Protein AF-A0A293M0X4-F1 (afdb_monomer_lite)

Radius of gyration: 21.05 Å; chains: 1; bounding box: 52×39×63 Å

pLDDT: mean 89.3, std 10.32, range [41.12, 97.56]

Sequence (208 aa):
MQILRKGIAHELNTSCKFDSKDLASALQNMNEALLAEVKAHYKDPSKPYPKGDNPLLTELSTYLEWTGMYNPLSKIYVTTKPILHLSLFMMLFTVTHMSKFQYVSSLGGLISKKSVESIDGLPFVLGSFSFLKQFHQEHMSQFLGYMGQYVKSVLEASASSVTRSAEANPELVNIMVYLETFIQYGELPRKMVTNHIPDYTFDQFRSL

InterPro domains:
  IPR019393 WASH complex, subunit strumpellin [PF10266] (1-151)
  IPR019393 WASH complex, subunit strumpellin [PTHR15691] (1-206)

Secondary structure (DSSP, 8-state):
-HHHHHHHHHHHHHHHHHH-HHHHHHHHHHHHHHHHHHHHHHH-TTS----TT-THHHHHHHHHHHTT-S-GGG------PPPTTHHHHHHHHHHHHHTTEEEETTTTEEEES-SSS---HHHHHHHHHHHHTTS-HHHHHHHHHHHHHHHHHHHHHHHT-TT--S---HHHHHHHHHHHHHHHHTT--THHHHTTS-HHHHHHTTT-

Foldseek 3Di:
DLVVLLVVLVVLLVCCCVVPVPLNVVLVVVVVVLVVQVVVCVVPVVGDHQPPPRCVVVVSVVSCSSSSVDRSLLDQPAADDDDPCPLVVLLVVVLVCLVQWFDDVVVLFIWGPDDPDTDGGLCVLSVSSSVQSNYDCVSVLSNLLVLLVVLVVVVVVVVPDPDDDDDQPRSSLSSLSSVVSNCVSSVHPPCSNCVRHPPVCSVCSVVD

Structure (mmCIF, N/CA/C/O backbone):
data_AF-A0A293M0X4-F1
#
_entry.id   AF-A0A293M0X4-F1
#
loop_
_atom_site.group_PDB
_atom_site.id
_atom_site.type_symbol
_atom_site.label_atom_id
_atom_site.label_alt_id
_atom_site.label_comp_id
_atom_site.label_asym_id
_atom_site.label_entity_id
_atom_site.label_seq_id
_atom_site.pdbx_PDB_ins_code
_atom_site.Cartn_x
_atom_site.Cartn_y
_atom_site.Cartn_z
_atom_site.occupancy
_atom_site.B_iso_or_equiv
_atom_site.auth_seq_id
_atom_site.auth_comp_id
_atom_site.auth_asym_id
_atom_site.auth_atom_id
_atom_site.pdbx_PDB_model_num
ATOM 1 N N . MET A 1 1 ? -2.925 11.982 -2.075 1.00 82.56 1 MET A N 1
ATOM 2 C CA . MET A 1 1 ? -1.938 11.862 -3.178 1.00 82.56 1 MET A CA 1
ATOM 3 C C . MET A 1 1 ? -1.784 10.449 -3.735 1.00 82.56 1 MET A C 1
ATOM 5 O O . MET A 1 1 ? -1.795 10.317 -4.948 1.00 82.56 1 MET A O 1
ATOM 9 N N . GLN A 1 2 ? -1.660 9.390 -2.924 1.00 91.06 2 GLN A N 1
ATOM 10 C CA . GLN A 1 2 ? -1.409 8.038 -3.465 1.00 91.06 2 GLN A CA 1
ATOM 11 C C . GLN A 1 2 ? -2.575 7.455 -4.273 1.00 91.06 2 GLN A C 1
ATOM 13 O O . GLN A 1 2 ? -2.352 6.847 -5.312 1.00 91.06 2 GLN A O 1
ATOM 18 N N . ILE A 1 3 ? -3.816 7.723 -3.857 1.00 92.31 3 ILE A N 1
ATOM 19 C CA . ILE A 1 3 ? -5.018 7.347 -4.622 1.00 92.31 3 ILE A CA 1
ATOM 20 C C . ILE A 1 3 ? -4.987 7.977 -6.019 1.00 92.31 3 ILE A C 1
ATOM 22 O O . ILE A 1 3 ? -5.173 7.280 -7.009 1.00 92.31 3 ILE A O 1
ATOM 26 N N . LEU A 1 4 ? -4.664 9.273 -6.106 1.00 94.44 4 LEU A N 1
ATOM 27 C CA . LEU A 1 4 ? -4.532 9.976 -7.386 1.00 94.44 4 LEU A CA 1
ATOM 28 C C . LEU A 1 4 ? -3.439 9.355 -8.257 1.00 94.44 4 LEU A C 1
ATOM 30 O O . LEU A 1 4 ? -3.660 9.137 -9.439 1.00 94.44 4 LEU A O 1
ATOM 34 N N . ARG A 1 5 ? -2.284 9.005 -7.675 1.00 94.12 5 ARG A N 1
ATOM 35 C CA . ARG A 1 5 ? -1.218 8.313 -8.413 1.00 94.12 5 ARG A CA 1
ATOM 36 C C . ARG A 1 5 ? -1.672 6.955 -8.946 1.00 94.12 5 ARG A C 1
ATOM 38 O O . ARG A 1 5 ? -1.325 6.628 -10.072 1.00 94.12 5 ARG A O 1
ATOM 45 N N . LYS A 1 6 ? -2.467 6.191 -8.183 1.00 93.56 6 LYS A N 1
ATOM 46 C CA . LYS A 1 6 ? -3.072 4.941 -8.679 1.00 93.56 6 LYS A CA 1
ATOM 47 C C . LYS A 1 6 ? -4.028 5.200 -9.841 1.00 93.56 6 LYS A C 1
ATOM 49 O O . LYS A 1 6 ? -3.964 4.470 -10.820 1.00 93.56 6 LYS A O 1
ATOM 54 N N . GLY A 1 7 ? -4.866 6.234 -9.749 1.00 95.56 7 GLY A N 1
ATOM 55 C CA . GLY A 1 7 ? -5.763 6.634 -10.837 1.00 95.56 7 GLY A CA 1
ATOM 56 C C . GLY A 1 7 ? -5.002 7.019 -12.107 1.00 95.56 7 GLY A C 1
ATOM 57 O O . GLY A 1 7 ? -5.294 6.497 -13.173 1.00 95.56 7 GLY A O 1
ATOM 58 N N . ILE A 1 8 ? -3.962 7.846 -11.977 1.00 96.50 8 ILE A N 1
ATOM 59 C CA . ILE A 1 8 ? -3.099 8.246 -13.098 1.00 96.50 8 ILE A CA 1
ATOM 60 C C . ILE A 1 8 ? -2.396 7.030 -13.709 1.00 96.50 8 ILE A C 1
ATOM 62 O O . ILE A 1 8 ? -2.413 6.867 -14.921 1.00 96.50 8 ILE A O 1
ATOM 66 N N . ALA A 1 9 ? -1.801 6.157 -12.891 1.00 96.19 9 ALA A N 1
ATOM 67 C CA . ALA A 1 9 ? -1.147 4.947 -13.390 1.00 96.19 9 ALA A CA 1
ATOM 68 C C . ALA A 1 9 ? -2.138 4.022 -14.116 1.00 96.19 9 ALA A C 1
ATOM 70 O O . ALA A 1 9 ? -1.807 3.460 -15.155 1.00 96.19 9 ALA A O 1
ATOM 71 N N . HIS A 1 10 ? -3.364 3.892 -13.601 1.00 96.31 10 HIS A N 1
ATOM 72 C CA . HIS A 1 10 ? -4.413 3.104 -14.241 1.00 96.31 10 HIS A CA 1
ATOM 73 C C . HIS A 1 10 ? -4.824 3.678 -15.600 1.00 96.31 10 HIS A C 1
ATOM 75 O O . HIS A 1 10 ? -4.915 2.921 -16.566 1.00 96.31 10 HIS A O 1
ATOM 81 N N . GLU A 1 11 ? -5.022 4.994 -15.680 1.00 97.44 11 GLU A N 1
ATOM 82 C CA . GLU A 1 11 ? -5.355 5.676 -16.930 1.00 97.44 11 GLU A CA 1
ATOM 83 C C . GLU A 1 11 ? -4.228 5.507 -17.954 1.00 97.44 11 GLU A C 1
ATOM 85 O O . GLU A 1 11 ? -4.458 4.963 -19.028 1.00 97.44 11 GLU A O 1
ATOM 90 N N . LEU A 1 12 ? -2.984 5.833 -17.579 1.00 97.06 12 LEU A N 1
ATOM 91 C CA . LEU A 1 12 ? -1.812 5.700 -18.454 1.00 97.06 12 LEU A CA 1
ATOM 92 C C . LEU A 1 12 ? -1.642 4.273 -18.992 1.00 97.06 12 LEU A C 1
ATOM 94 O O . LEU A 1 12 ? -1.380 4.084 -20.179 1.00 97.06 12 LEU A O 1
ATOM 98 N N . ASN A 1 13 ? -1.822 3.265 -18.137 1.00 97.12 13 ASN A N 1
ATOM 99 C CA . ASN A 1 13 ? -1.730 1.858 -18.530 1.00 97.12 13 ASN A CA 1
ATOM 100 C C . ASN A 1 13 ? -2.852 1.456 -19.490 1.00 97.12 13 ASN A C 1
ATOM 102 O O . ASN A 1 13 ? -2.625 0.706 -20.440 1.00 97.12 13 ASN A O 1
ATOM 106 N N . THR A 1 14 ? -4.061 1.962 -19.259 1.00 96.69 14 THR A N 1
ATOM 107 C CA . THR A 1 14 ? -5.216 1.675 -20.111 1.00 96.69 14 THR A CA 1
ATOM 108 C C . THR A 1 14 ? -5.042 2.314 -21.487 1.00 96.69 14 THR A C 1
ATOM 110 O O . THR A 1 14 ? -5.165 1.612 -22.491 1.00 96.69 14 THR A O 1
ATOM 113 N N . SER A 1 15 ? -4.655 3.592 -21.543 1.00 97.00 15 SER A N 1
ATOM 114 C CA . SER A 1 15 ? -4.356 4.296 -22.794 1.00 97.00 15 SER A CA 1
ATOM 115 C C . SER A 1 15 ? -3.205 3.630 -23.549 1.00 97.00 15 SER A C 1
ATOM 117 O O . SER A 1 15 ? -3.343 3.321 -24.726 1.00 97.00 15 SER A O 1
ATOM 119 N N . CYS A 1 16 ? -2.102 3.287 -22.871 1.00 96.75 16 CYS A N 1
ATOM 120 C CA . CYS A 1 16 ? -0.955 2.617 -23.496 1.00 96.75 16 CYS A CA 1
ATOM 121 C C . CYS A 1 16 ? -1.343 1.283 -24.156 1.00 96.75 16 CYS A C 1
ATOM 123 O O . CYS A 1 16 ? -0.944 1.002 -25.285 1.00 96.75 16 CYS A O 1
ATOM 125 N N . LYS A 1 17 ? -2.172 0.469 -23.492 1.00 96.25 17 LYS A N 1
ATOM 126 C CA . LYS A 1 17 ? -2.648 -0.810 -24.045 1.00 96.25 17 LYS A CA 1
ATOM 127 C C . LYS A 1 17 ? -3.557 -0.649 -25.261 1.00 96.25 17 LYS A C 1
ATOM 129 O O . LYS A 1 17 ? -3.606 -1.565 -26.083 1.00 96.25 17 LYS A O 1
ATOM 134 N N . PHE A 1 18 ? -4.278 0.465 -25.356 1.00 96.12 18 PHE A N 1
ATOM 135 C CA . PHE A 1 18 ? -5.187 0.743 -26.462 1.00 96.12 18 PHE A CA 1
ATOM 136 C C . PHE A 1 18 ? -4.461 1.402 -27.643 1.00 96.12 18 PHE A C 1
ATOM 138 O O . PHE A 1 18 ? -4.525 0.895 -28.760 1.00 96.12 18 PHE A O 1
ATOM 145 N N . ASP A 1 19 ? -3.706 2.468 -27.380 1.00 96.31 19 ASP A N 1
ATOM 146 C CA . ASP A 1 19 ? -3.060 3.297 -28.402 1.00 96.31 19 ASP A CA 1
ATOM 147 C C . ASP A 1 19 ? -1.705 2.743 -28.866 1.00 96.31 19 ASP A C 1
ATOM 149 O O . ASP A 1 19 ? -1.216 3.085 -29.940 1.00 96.31 19 ASP A O 1
ATOM 153 N N . SER A 1 20 ? -1.037 1.916 -28.056 1.00 95.75 20 SER A N 1
ATOM 154 C CA . SER A 1 20 ? 0.331 1.441 -28.315 1.00 95.75 20 SER A CA 1
ATOM 155 C C . SER A 1 20 ? 0.553 0.017 -27.801 1.00 95.75 20 SER A C 1
ATOM 157 O O . SER A 1 20 ? 1.458 -0.267 -27.013 1.00 95.75 20 SER A O 1
ATOM 159 N N . LYS A 1 21 ? -0.273 -0.913 -28.289 1.00 96.38 21 LYS A N 1
ATOM 160 C CA . LYS A 1 21 ? -0.279 -2.323 -27.869 1.00 96.38 21 LYS A CA 1
ATOM 161 C C . LYS A 1 21 ? 1.083 -3.021 -27.988 1.00 96.38 21 LYS A C 1
ATOM 163 O O . LYS A 1 21 ? 1.437 -3.803 -27.102 1.00 96.38 21 LYS A O 1
ATOM 168 N N . ASP A 1 22 ? 1.841 -2.748 -29.048 1.00 97.38 22 ASP A N 1
ATOM 169 C CA . ASP A 1 22 ? 3.156 -3.368 -29.261 1.00 97.38 22 ASP A CA 1
ATOM 170 C C . ASP A 1 22 ? 4.173 -2.890 -28.222 1.00 97.38 22 ASP A C 1
ATOM 172 O O . ASP A 1 22 ? 4.886 -3.707 -27.640 1.00 97.38 22 ASP A O 1
ATOM 176 N N . LEU A 1 23 ? 4.179 -1.588 -27.914 1.00 96.12 23 LEU A N 1
ATOM 177 C CA . LEU A 1 23 ? 5.011 -1.019 -26.853 1.00 96.12 23 LEU A CA 1
ATOM 178 C C . LEU A 1 23 ? 4.635 -1.607 -25.491 1.00 96.12 23 LEU A C 1
ATOM 180 O O . LEU A 1 23 ? 5.513 -2.046 -24.750 1.00 96.12 23 LEU A O 1
ATOM 184 N N . ALA A 1 24 ? 3.338 -1.654 -25.178 1.00 96.81 24 ALA A N 1
ATOM 185 C CA . ALA A 1 24 ? 2.848 -2.231 -23.933 1.00 96.81 24 ALA A CA 1
ATOM 186 C C . ALA A 1 24 ? 3.301 -3.693 -23.777 1.00 96.81 24 ALA A C 1
ATOM 188 O O . ALA A 1 24 ? 3.808 -4.086 -22.726 1.00 96.81 24 ALA A O 1
ATOM 189 N N . SER A 1 25 ? 3.180 -4.481 -24.847 1.00 96.94 25 SER A N 1
ATOM 190 C CA . SER A 1 25 ? 3.590 -5.888 -24.862 1.00 96.94 25 SER A CA 1
ATOM 191 C C . SER A 1 25 ? 5.108 -6.038 -24.733 1.00 96.94 25 SER A C 1
ATOM 193 O O . SER A 1 25 ? 5.579 -6.876 -23.969 1.00 96.94 25 SER A O 1
ATOM 195 N N . ALA A 1 26 ? 5.889 -5.211 -25.434 1.00 97.56 26 ALA A N 1
ATOM 196 C CA . ALA A 1 26 ? 7.347 -5.231 -25.367 1.00 97.56 26 ALA A CA 1
ATOM 197 C C . ALA A 1 26 ? 7.863 -4.886 -23.962 1.00 97.56 26 ALA A C 1
ATOM 199 O O . ALA A 1 26 ? 8.712 -5.601 -23.431 1.00 97.56 26 ALA A O 1
ATOM 200 N N . LEU A 1 27 ? 7.321 -3.836 -23.335 1.00 97.12 27 LEU A N 1
ATOM 201 C CA . LEU A 1 27 ? 7.691 -3.432 -21.976 1.00 97.12 27 LEU A CA 1
ATOM 202 C C . LEU A 1 27 ? 7.319 -4.494 -20.943 1.00 97.12 27 LEU A C 1
ATOM 204 O O . LEU A 1 27 ? 8.138 -4.819 -20.082 1.00 97.12 27 LEU A O 1
ATOM 208 N N . GLN A 1 28 ? 6.117 -5.067 -21.046 1.00 96.62 28 GLN A N 1
ATOM 209 C C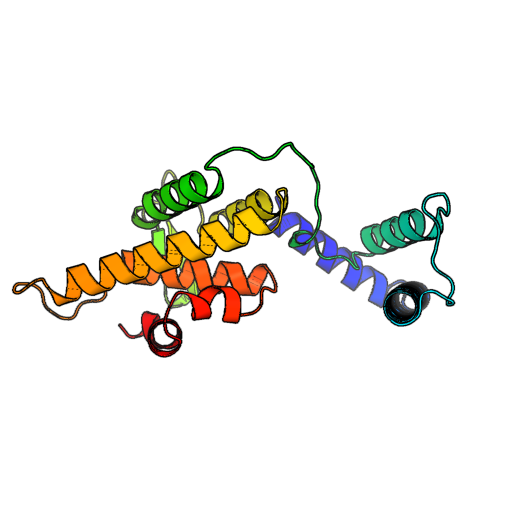A . GLN A 1 28 ? 5.687 -6.139 -20.156 1.00 96.62 28 GLN A CA 1
ATOM 210 C C . GLN A 1 28 ? 6.599 -7.367 -20.285 1.00 96.62 28 GLN A C 1
ATOM 212 O O . GLN A 1 28 ? 7.117 -7.847 -19.277 1.00 96.62 28 GLN A O 1
ATOM 217 N N . ASN A 1 29 ? 6.861 -7.823 -21.513 1.00 97.25 29 ASN A N 1
ATOM 218 C CA . ASN A 1 29 ? 7.732 -8.970 -21.771 1.00 97.25 29 ASN A CA 1
ATOM 219 C C . ASN A 1 29 ? 9.159 -8.727 -21.266 1.00 97.25 29 ASN A C 1
ATOM 221 O O . ASN A 1 29 ? 9.750 -9.608 -20.643 1.00 97.25 29 ASN A O 1
ATOM 225 N N . MET A 1 30 ? 9.707 -7.529 -21.492 1.00 96.12 30 MET A N 1
ATOM 226 C CA . MET A 1 30 ? 11.046 -7.170 -21.022 1.00 96.12 30 MET A CA 1
ATOM 227 C C . MET A 1 30 ? 11.124 -7.161 -19.491 1.00 96.12 30 MET A C 1
ATOM 229 O O . MET A 1 30 ? 12.070 -7.697 -18.917 1.00 96.12 30 MET A O 1
ATOM 233 N N . ASN A 1 31 ? 10.119 -6.597 -18.816 1.00 95.62 31 ASN A N 1
ATOM 234 C CA . ASN A 1 31 ? 10.043 -6.585 -17.356 1.00 95.62 31 ASN A CA 1
ATOM 235 C C . ASN A 1 31 ? 9.935 -8.003 -16.774 1.00 95.62 31 ASN A C 1
ATOM 237 O O . ASN A 1 31 ? 10.651 -8.347 -15.834 1.00 95.62 31 ASN A O 1
ATOM 241 N N . GLU A 1 32 ? 9.077 -8.849 -17.346 1.00 96.06 32 GLU A N 1
ATOM 242 C CA . GLU A 1 32 ? 8.920 -10.241 -16.916 1.00 96.06 32 GLU A CA 1
ATOM 243 C C . GLU A 1 32 ? 10.203 -11.058 -17.129 1.00 96.06 32 GLU A C 1
ATOM 245 O O . GLU A 1 32 ? 10.626 -11.774 -16.216 1.00 96.06 32 GLU A O 1
ATOM 250 N N . ALA A 1 33 ? 10.859 -10.906 -18.285 1.00 95.31 33 ALA A N 1
ATOM 251 C CA . ALA A 1 33 ? 12.126 -11.564 -18.594 1.00 95.31 33 ALA A CA 1
ATOM 252 C C . ALA A 1 33 ? 13.240 -11.132 -17.629 1.00 95.31 33 ALA A C 1
ATOM 254 O O . ALA A 1 33 ? 13.900 -11.980 -17.026 1.00 95.31 33 ALA A O 1
ATOM 255 N N . LEU A 1 34 ? 13.391 -9.825 -17.399 1.00 93.94 34 LEU A N 1
ATOM 256 C CA . LEU A 1 34 ? 14.405 -9.293 -16.492 1.00 93.94 34 LEU A CA 1
ATOM 257 C C . LEU A 1 34 ? 14.189 -9.775 -15.051 1.00 93.94 34 LEU A C 1
ATOM 259 O O . LEU A 1 34 ? 15.127 -10.217 -14.387 1.00 93.94 34 LEU A O 1
ATOM 263 N N . LEU A 1 35 ? 12.946 -9.756 -14.562 1.00 93.12 35 LEU A N 1
ATOM 264 C CA . LEU A 1 35 ? 12.615 -10.289 -13.239 1.00 93.12 35 LEU A CA 1
ATOM 265 C C . LEU A 1 35 ? 12.870 -11.799 -13.146 1.00 93.12 35 LEU A C 1
ATOM 267 O O . LEU A 1 35 ? 13.254 -12.286 -12.078 1.00 93.12 35 LEU A O 1
ATOM 271 N N . ALA A 1 36 ? 12.658 -12.552 -14.228 1.00 94.12 36 ALA A N 1
ATOM 272 C CA . ALA A 1 36 ? 12.967 -13.977 -14.278 1.00 94.12 36 ALA A CA 1
ATOM 273 C C . ALA A 1 36 ? 14.480 -14.235 -14.188 1.00 94.12 36 ALA A C 1
ATOM 275 O O . ALA A 1 36 ? 14.894 -15.108 -13.423 1.00 94.12 36 ALA A O 1
ATOM 276 N N . GLU A 1 37 ? 15.301 -13.449 -14.887 1.00 92.75 37 GLU A N 1
ATOM 277 C CA . GLU A 1 37 ? 16.765 -13.521 -14.808 1.00 92.75 37 GLU A CA 1
ATOM 278 C C . GLU A 1 37 ? 17.283 -13.159 -13.414 1.00 92.75 37 GLU A C 1
ATOM 280 O O . GLU A 1 37 ? 18.062 -13.916 -12.833 1.00 92.75 37 GLU A O 1
ATOM 285 N N . VAL A 1 38 ? 16.773 -12.076 -12.819 1.00 92.31 38 VAL A N 1
ATOM 286 C CA . VAL A 1 38 ? 17.112 -11.679 -11.444 1.00 92.31 38 VAL A CA 1
ATOM 287 C C . VAL A 1 38 ? 16.786 -12.806 -10.461 1.00 92.31 38 VAL A C 1
ATOM 289 O O . VAL A 1 38 ? 17.633 -13.207 -9.663 1.00 92.31 38 VAL A O 1
ATOM 292 N N . LYS A 1 39 ? 15.584 -13.390 -10.546 1.00 93.50 39 LYS A N 1
ATOM 293 C CA . LYS A 1 39 ? 15.196 -14.547 -9.717 1.00 93.50 39 LYS A CA 1
ATOM 294 C C . LYS A 1 39 ? 16.096 -15.758 -9.958 1.00 93.50 39 LYS A C 1
ATOM 296 O O . LYS A 1 39 ? 16.354 -16.513 -9.022 1.00 93.50 39 LYS A O 1
ATOM 301 N N . ALA A 1 40 ? 16.540 -15.976 -11.193 1.00 94.12 40 ALA A N 1
ATOM 302 C CA . ALA A 1 40 ? 17.434 -17.071 -11.530 1.00 94.12 40 ALA A CA 1
ATOM 303 C C . ALA A 1 40 ? 18.827 -16.866 -10.916 1.00 94.12 40 ALA A C 1
ATOM 305 O O . ALA A 1 40 ? 19.366 -17.824 -10.370 1.00 94.12 40 ALA A O 1
ATOM 306 N N . HIS A 1 41 ? 19.354 -15.639 -10.923 1.00 93.88 41 HIS A N 1
ATOM 307 C CA . HIS A 1 41 ? 20.612 -15.286 -10.261 1.00 93.88 41 HIS A CA 1
ATOM 308 C C . HIS A 1 41 ? 20.559 -15.483 -8.740 1.00 93.88 41 HIS A C 1
ATOM 310 O O . HIS A 1 41 ? 21.473 -16.056 -8.157 1.00 93.88 41 HIS A O 1
ATOM 316 N N . TYR A 1 42 ? 19.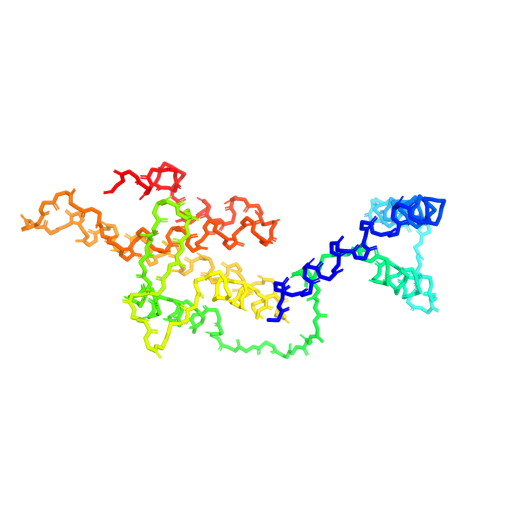457 -15.102 -8.084 1.00 92.00 42 TYR A N 1
ATOM 317 C CA . TYR A 1 42 ? 19.293 -15.350 -6.643 1.00 92.00 42 TYR A CA 1
ATOM 318 C C . TYR A 1 42 ? 19.258 -16.844 -6.275 1.00 92.00 42 TYR A C 1
ATOM 320 O O . TYR A 1 42 ? 19.569 -17.195 -5.139 1.00 92.00 42 TYR A O 1
ATOM 328 N N . LYS A 1 43 ? 18.868 -17.725 -7.207 1.00 94.19 43 LYS A N 1
ATOM 329 C CA . LYS A 1 43 ? 18.926 -19.186 -7.019 1.00 94.19 43 LYS A CA 1
ATOM 330 C C . LYS A 1 43 ? 20.305 -19.761 -7.339 1.00 94.19 43 LYS A C 1
ATOM 332 O O . LYS A 1 43 ? 20.713 -20.733 -6.715 1.00 94.19 43 LYS A O 1
ATOM 337 N N . ASP A 1 44 ? 20.976 -19.189 -8.330 1.00 94.56 44 ASP A N 1
ATOM 338 C CA . ASP A 1 44 ? 22.268 -19.626 -8.844 1.00 94.56 44 ASP A CA 1
ATOM 339 C C . ASP A 1 44 ? 23.132 -18.394 -9.172 1.00 94.56 44 ASP A C 1
ATOM 341 O O . ASP A 1 44 ? 22.948 -17.784 -10.233 1.00 94.56 44 ASP A O 1
ATOM 345 N N . PRO A 1 45 ? 24.087 -18.035 -8.291 1.00 92.94 45 PRO A N 1
ATOM 346 C CA . PRO A 1 45 ? 24.926 -16.848 -8.459 1.00 92.94 45 PRO A CA 1
ATOM 347 C C . PRO A 1 45 ? 25.803 -16.847 -9.718 1.00 92.94 45 PRO A C 1
ATOM 349 O O . PRO A 1 45 ? 26.388 -15.815 -10.042 1.00 92.94 45 PRO A O 1
ATOM 352 N N . SER A 1 46 ? 25.921 -17.976 -10.431 1.00 92.94 46 SER A N 1
ATOM 353 C CA . SER A 1 46 ? 26.663 -18.050 -11.697 1.00 92.94 46 SER A CA 1
ATOM 354 C C . SER A 1 46 ? 25.936 -17.379 -12.870 1.00 92.94 46 SER A C 1
ATOM 356 O O . SER A 1 46 ? 26.560 -17.049 -13.880 1.00 92.94 46 SER A O 1
ATOM 358 N N . LYS A 1 47 ? 24.621 -17.154 -12.752 1.00 91.25 47 LYS A N 1
ATOM 359 C CA . LYS A 1 47 ? 23.795 -16.531 -13.796 1.00 91.25 47 LYS A CA 1
ATOM 360 C C . LYS A 1 47 ? 24.026 -15.019 -13.884 1.00 91.25 47 LYS A C 1
ATOM 362 O O . LYS A 1 47 ? 24.460 -14.415 -12.906 1.00 91.25 47 LYS A O 1
ATOM 367 N N . PRO A 1 48 ? 23.742 -14.374 -15.028 1.00 86.75 48 PRO A N 1
ATOM 368 C CA . PRO A 1 48 ? 23.933 -12.934 -15.167 1.00 86.75 48 PRO A CA 1
ATOM 369 C C . PRO A 1 48 ? 22.990 -12.137 -14.254 1.00 86.75 48 PRO A C 1
ATOM 371 O O . PRO A 1 48 ? 21.843 -12.517 -14.031 1.00 86.75 48 PRO A O 1
ATOM 374 N N . TYR A 1 49 ? 23.486 -11.005 -13.756 1.00 88.12 49 TYR A N 1
ATOM 375 C CA . TYR A 1 49 ? 22.717 -10.006 -13.017 1.00 88.12 49 TYR A CA 1
ATOM 376 C C . TYR A 1 49 ? 23.145 -8.607 -13.480 1.00 88.12 49 TYR A C 1
ATOM 378 O O . TYR A 1 49 ? 24.354 -8.357 -13.589 1.00 88.12 49 TYR A O 1
ATOM 386 N N . PRO A 1 50 ? 22.208 -7.680 -13.753 1.00 84.38 50 PRO A N 1
ATOM 387 C CA . PRO A 1 50 ? 22.556 -6.305 -14.090 1.00 84.38 50 PRO A CA 1
ATOM 388 C C . PRO A 1 50 ? 23.302 -5.650 -12.921 1.00 84.38 50 PRO A C 1
ATOM 390 O O . PRO A 1 50 ? 22.731 -5.402 -11.862 1.00 84.38 50 PRO A O 1
ATOM 393 N N . LYS A 1 51 ? 24.602 -5.385 -13.090 1.00 82.94 51 LYS A N 1
ATOM 394 C CA . LYS A 1 51 ? 25.412 -4.679 -12.082 1.00 82.94 51 LYS A CA 1
ATOM 395 C C . LYS A 1 51 ? 24.862 -3.268 -11.836 1.00 82.94 51 LYS A C 1
ATOM 397 O O . LYS A 1 51 ? 24.190 -2.719 -12.700 1.00 82.94 51 LYS A O 1
ATOM 402 N N . GLY A 1 52 ? 25.200 -2.667 -10.692 1.00 76.44 52 GLY A N 1
ATOM 403 C CA . GLY A 1 52 ? 24.700 -1.341 -10.295 1.00 76.44 52 GLY A CA 1
ATOM 404 C C . GLY A 1 52 ? 24.974 -0.214 -11.301 1.00 76.44 52 GLY A C 1
ATOM 405 O O . GLY A 1 52 ? 24.170 0.703 -11.403 1.00 76.44 52 GLY A O 1
ATOM 406 N N . ASP A 1 53 ? 26.046 -0.324 -12.090 1.00 82.94 53 ASP A N 1
ATOM 407 C CA . ASP A 1 53 ? 26.394 0.657 -13.128 1.00 82.94 53 ASP A CA 1
ATOM 408 C C . ASP A 1 53 ? 25.614 0.460 -14.444 1.00 82.94 53 ASP A C 1
ATOM 410 O O . ASP A 1 53 ? 25.754 1.247 -15.377 1.00 82.94 53 ASP A O 1
ATOM 414 N N . ASN A 1 54 ? 24.811 -0.605 -14.560 1.00 87.69 54 ASN A N 1
ATOM 415 C CA . ASN A 1 54 ? 24.012 -0.874 -15.750 1.00 87.69 54 ASN A CA 1
ATOM 416 C C . ASN A 1 54 ? 22.725 -0.021 -15.728 1.00 87.69 54 ASN A C 1
ATOM 418 O O . ASN A 1 54 ? 21.895 -0.207 -14.832 1.00 87.69 54 ASN A O 1
ATOM 422 N N . PRO A 1 55 ? 22.502 0.865 -16.719 1.00 91.62 55 PRO A N 1
ATOM 423 C CA . PRO A 1 55 ? 21.339 1.750 -16.738 1.00 91.62 55 PRO A CA 1
ATOM 424 C C . PRO A 1 55 ? 20.013 1.016 -16.981 1.00 91.62 55 PRO A C 1
ATOM 426 O O . PRO A 1 55 ? 18.957 1.586 -16.719 1.00 91.62 55 PRO A O 1
ATOM 429 N N . LEU A 1 56 ? 20.047 -0.246 -17.427 1.00 91.44 56 LEU A N 1
ATOM 430 C CA . LEU A 1 56 ? 18.877 -1.021 -17.842 1.00 91.44 56 LEU A CA 1
ATOM 431 C C . LEU A 1 56 ? 17.731 -0.995 -16.822 1.00 91.44 56 LEU A C 1
ATOM 433 O O . LEU A 1 56 ? 16.585 -0.762 -17.196 1.00 91.44 56 LEU A O 1
ATOM 437 N N . LEU A 1 57 ? 18.025 -1.223 -15.536 1.00 89.81 57 LEU A N 1
ATOM 438 C CA . LEU A 1 57 ? 16.999 -1.236 -14.486 1.00 89.81 57 LEU A CA 1
ATOM 439 C C . LEU A 1 57 ? 16.346 0.141 -14.317 1.00 89.81 57 LEU A C 1
ATOM 441 O O . LEU A 1 57 ? 15.127 0.230 -14.169 1.00 89.81 57 LEU A O 1
ATOM 445 N N . THR A 1 58 ? 17.145 1.206 -14.362 1.00 90.62 58 THR A N 1
ATOM 446 C CA . THR A 1 58 ? 16.678 2.589 -14.200 1.00 90.62 58 THR A CA 1
ATOM 447 C C . THR A 1 58 ? 15.851 3.036 -15.405 1.00 90.62 58 THR A C 1
ATOM 449 O O . THR A 1 58 ? 14.768 3.603 -15.240 1.00 90.62 58 THR A O 1
ATOM 452 N N . GLU A 1 59 ? 16.320 2.742 -16.617 1.00 93.75 59 GLU A N 1
ATOM 453 C CA . GLU A 1 59 ? 15.638 3.106 -17.861 1.00 93.75 59 GLU A CA 1
ATOM 454 C C . GLU A 1 59 ? 14.322 2.348 -18.015 1.00 93.75 59 GLU A C 1
ATOM 456 O O . GLU A 1 59 ? 13.276 2.965 -18.217 1.00 93.75 59 GLU A O 1
ATOM 461 N N . LEU A 1 60 ? 14.338 1.023 -17.832 1.00 94.75 60 LEU A N 1
ATOM 462 C CA . LEU A 1 60 ? 13.127 0.212 -17.910 1.00 94.75 60 LEU A CA 1
ATOM 463 C C . LEU A 1 60 ? 12.095 0.648 -16.864 1.00 94.75 60 LEU A C 1
ATOM 465 O O . LEU A 1 60 ? 10.925 0.811 -17.201 1.00 94.75 60 LEU A O 1
ATOM 469 N N . SER A 1 61 ? 12.520 0.905 -15.621 1.00 92.88 61 SER A N 1
ATOM 470 C CA . SER A 1 61 ? 11.621 1.418 -14.575 1.00 92.88 61 SER A CA 1
ATOM 471 C C . SER A 1 61 ? 10.969 2.741 -14.981 1.00 92.88 61 SER A C 1
ATOM 473 O O . SER A 1 61 ? 9.781 2.937 -14.749 1.00 92.88 61 SER A O 1
ATOM 475 N N . THR A 1 62 ? 11.717 3.628 -15.639 1.00 94.56 62 THR A N 1
ATOM 476 C CA . THR A 1 62 ? 11.199 4.913 -16.129 1.00 94.56 62 THR A CA 1
ATOM 477 C C . THR A 1 62 ? 10.122 4.713 -17.199 1.00 94.56 62 THR A C 1
ATOM 479 O O . THR A 1 62 ? 9.046 5.305 -17.104 1.00 94.56 62 THR A O 1
ATOM 482 N N . TYR A 1 63 ? 10.353 3.827 -18.173 1.00 96.19 63 TYR A N 1
ATOM 483 C CA . TYR A 1 63 ? 9.349 3.501 -19.192 1.00 96.19 63 TYR A CA 1
ATOM 484 C C . TYR A 1 63 ? 8.099 2.832 -18.605 1.00 96.19 63 TYR A C 1
ATOM 486 O O . TYR A 1 63 ? 6.976 3.158 -18.999 1.00 96.19 63 TYR A O 1
ATOM 494 N N . LEU A 1 64 ? 8.269 1.926 -17.638 1.00 96.50 64 LEU A N 1
ATOM 495 C CA . LEU A 1 64 ? 7.153 1.315 -16.913 1.00 96.50 64 LEU A CA 1
ATOM 496 C C . LEU A 1 64 ? 6.344 2.372 -16.146 1.00 96.50 64 LEU A C 1
ATOM 498 O O . LEU A 1 64 ? 5.117 2.325 -16.138 1.00 96.50 64 LEU A O 1
ATOM 502 N N . GLU A 1 65 ? 7.001 3.370 -15.554 1.00 94.94 65 GLU A N 1
ATOM 503 C CA . GLU A 1 65 ? 6.317 4.475 -14.879 1.00 94.94 65 GLU A CA 1
ATOM 504 C C . GLU A 1 65 ? 5.518 5.358 -15.842 1.00 94.94 65 GLU A C 1
ATOM 506 O O . GLU A 1 65 ? 4.360 5.673 -15.560 1.00 94.94 65 GLU A O 1
ATOM 511 N N . TRP A 1 66 ? 6.095 5.719 -16.991 1.00 95.00 66 TRP A N 1
ATOM 512 C CA . TRP A 1 66 ? 5.421 6.532 -18.012 1.00 95.00 66 TRP A CA 1
ATOM 513 C C . TRP A 1 66 ? 4.215 5.833 -18.633 1.00 95.00 66 TRP A C 1
ATOM 515 O O . TRP A 1 66 ? 3.224 6.480 -18.958 1.00 95.00 66 TRP A O 1
ATOM 525 N N . THR A 1 67 ? 4.281 4.510 -18.756 1.00 96.56 67 THR A N 1
ATOM 526 C CA . THR A 1 67 ? 3.175 3.688 -19.262 1.00 96.56 67 THR A CA 1
ATOM 527 C C . THR A 1 67 ? 2.211 3.238 -18.168 1.00 96.56 67 THR A C 1
ATOM 529 O O . THR A 1 67 ? 1.299 2.468 -18.442 1.00 96.56 67 THR A O 1
ATOM 532 N N . GLY A 1 68 ? 2.381 3.688 -16.920 1.00 95.94 68 GLY A N 1
ATOM 533 C CA . GLY A 1 68 ? 1.496 3.315 -15.814 1.00 95.94 68 GLY A CA 1
ATOM 534 C C . GLY A 1 68 ? 1.611 1.851 -15.362 1.00 95.94 68 GLY A C 1
ATOM 535 O O . GLY A 1 68 ? 0.790 1.383 -14.573 1.00 95.94 68 GLY A O 1
ATOM 536 N N . MET A 1 69 ? 2.631 1.118 -15.814 1.00 95.31 69 MET A N 1
ATOM 537 C CA . MET A 1 69 ? 2.919 -0.276 -15.458 1.00 95.31 69 MET A CA 1
ATOM 538 C C . MET A 1 69 ? 3.716 -0.393 -14.150 1.00 95.31 69 MET A C 1
ATOM 540 O O . MET A 1 69 ? 4.742 -1.065 -14.075 1.00 95.31 69 MET A O 1
ATOM 544 N N . TYR A 1 70 ? 3.249 0.269 -13.093 1.00 93.12 70 TYR A N 1
ATOM 545 C CA . TYR A 1 70 ? 3.881 0.223 -11.775 1.00 93.12 70 TYR A CA 1
ATOM 546 C C . TYR A 1 70 ? 2.840 0.322 -10.658 1.00 93.12 70 TYR A C 1
ATOM 548 O O . TYR A 1 70 ? 1.708 0.753 -10.880 1.00 93.12 70 TYR A O 1
ATOM 556 N N . ASN A 1 71 ? 3.225 -0.053 -9.435 1.00 91.38 71 ASN A N 1
ATOM 557 C CA . ASN A 1 71 ? 2.385 0.112 -8.250 1.00 91.38 71 ASN A CA 1
ATOM 558 C C . ASN A 1 71 ? 2.867 1.323 -7.418 1.00 91.38 71 ASN A C 1
ATOM 560 O O . ASN A 1 71 ? 3.925 1.264 -6.788 1.00 91.38 71 ASN A O 1
ATOM 564 N N . PRO A 1 72 ? 2.104 2.433 -7.363 1.00 92.56 72 PRO A N 1
ATOM 565 C CA . PRO A 1 72 ? 2.480 3.605 -6.572 1.00 92.56 72 PRO A CA 1
ATOM 566 C C . PRO A 1 72 ? 2.621 3.329 -5.070 1.00 92.56 72 PRO A C 1
ATOM 568 O O . PRO A 1 72 ? 3.439 3.964 -4.408 1.00 92.56 72 PRO A O 1
ATOM 571 N N . LEU A 1 73 ? 1.847 2.385 -4.522 1.00 91.94 73 LEU A N 1
ATOM 572 C CA . LEU A 1 73 ? 1.876 2.064 -3.091 1.00 91.94 73 LEU A CA 1
ATOM 573 C C . LEU A 1 73 ? 3.130 1.278 -2.698 1.00 91.94 73 LEU A C 1
ATOM 575 O O . LEU A 1 73 ? 3.567 1.366 -1.553 1.00 91.94 73 LEU A O 1
ATOM 579 N N . SER A 1 74 ? 3.745 0.544 -3.628 1.00 90.00 74 SER A N 1
ATOM 580 C CA . SER A 1 74 ? 4.992 -0.174 -3.358 1.00 90.00 74 SER A CA 1
ATOM 581 C C . SER A 1 74 ? 6.237 0.706 -3.493 1.00 90.00 74 SER A C 1
ATOM 583 O O . SER A 1 74 ? 7.322 0.266 -3.114 1.00 90.00 74 SER A O 1
ATOM 585 N N . LYS A 1 75 ? 6.107 1.930 -4.027 1.00 90.69 75 LYS A N 1
ATOM 586 C CA . LYS A 1 75 ? 7.239 2.820 -4.302 1.00 90.69 75 LYS A CA 1
ATOM 587 C C . LYS A 1 75 ? 7.778 3.461 -3.018 1.00 90.69 75 LYS A C 1
ATOM 589 O O . LYS A 1 75 ? 7.043 4.063 -2.231 1.00 90.69 75 LYS A O 1
ATOM 594 N N . ILE A 1 76 ? 9.093 3.358 -2.839 1.00 91.00 76 ILE A N 1
ATOM 595 C CA . ILE A 1 76 ? 9.844 4.070 -1.802 1.00 91.00 76 ILE A CA 1
ATOM 596 C C . ILE A 1 76 ? 10.276 5.408 -2.404 1.00 91.00 76 ILE A C 1
ATOM 598 O O . ILE A 1 76 ? 11.005 5.448 -3.390 1.00 91.00 76 ILE A O 1
ATOM 602 N N . TYR A 1 77 ? 9.771 6.500 -1.842 1.00 88.44 77 TYR A N 1
ATOM 603 C CA . TYR A 1 77 ? 10.038 7.870 -2.281 1.00 88.44 77 TYR A CA 1
ATOM 604 C C . TYR A 1 77 ? 11.167 8.511 -1.485 1.00 88.44 77 TYR A C 1
ATOM 606 O O . TYR A 1 77 ? 11.943 9.289 -2.030 1.00 88.44 77 TYR A O 1
ATOM 614 N N . VAL A 1 78 ? 11.229 8.214 -0.188 1.00 88.44 78 VAL A N 1
ATOM 615 C CA . VAL A 1 78 ? 12.216 8.778 0.728 1.00 88.44 78 VAL A CA 1
ATOM 616 C C . VAL A 1 78 ? 12.721 7.659 1.619 1.00 88.44 78 VAL A C 1
ATOM 618 O O . VAL A 1 78 ? 11.932 6.970 2.255 1.00 88.44 78 VAL A O 1
ATOM 621 N N . THR A 1 79 ? 14.037 7.502 1.692 1.00 84.06 79 THR A N 1
ATOM 622 C CA . THR A 1 79 ? 14.689 6.649 2.688 1.00 84.06 79 THR A CA 1
ATOM 623 C C . THR A 1 79 ? 15.204 7.520 3.823 1.00 84.06 79 THR A C 1
ATOM 625 O O . THR A 1 79 ? 15.847 8.541 3.580 1.00 84.06 79 THR A O 1
ATOM 628 N N . THR A 1 80 ? 14.951 7.119 5.063 1.00 84.38 80 THR A N 1
ATOM 629 C CA . THR A 1 80 ? 15.413 7.839 6.256 1.00 84.38 80 THR A CA 1
ATOM 630 C C . THR A 1 80 ? 16.073 6.886 7.249 1.00 84.38 80 THR A C 1
ATOM 632 O O . THR A 1 80 ? 15.963 5.665 7.130 1.00 84.38 80 THR A O 1
ATOM 635 N N . LYS A 1 81 ? 16.784 7.448 8.230 1.00 88.06 81 LYS A N 1
ATOM 636 C CA . LYS A 1 81 ? 17.368 6.674 9.330 1.00 88.06 81 LYS A CA 1
ATOM 637 C C . LYS A 1 81 ? 16.251 6.075 10.201 1.00 88.06 81 LYS A C 1
ATOM 639 O O . LYS A 1 81 ? 15.193 6.698 10.319 1.00 88.06 81 LYS A O 1
ATOM 644 N N . PRO A 1 82 ? 16.474 4.909 10.834 1.00 85.62 82 PRO A N 1
ATOM 645 C CA . PRO A 1 82 ? 15.502 4.323 11.751 1.00 85.62 82 PRO A CA 1
ATOM 646 C C . PRO A 1 82 ? 15.102 5.318 12.843 1.00 85.62 82 PRO A C 1
ATOM 648 O O . PRO A 1 82 ? 15.962 5.908 13.498 1.00 85.62 82 PRO A O 1
ATOM 651 N N . ILE A 1 83 ? 13.795 5.501 13.029 1.00 91.81 83 ILE A N 1
ATOM 652 C CA . ILE A 1 83 ? 13.241 6.351 14.083 1.00 91.81 83 ILE A CA 1
ATOM 653 C C . ILE A 1 83 ? 12.762 5.439 15.206 1.00 91.81 83 ILE A C 1
ATOM 655 O O . ILE A 1 83 ? 11.927 4.554 15.001 1.00 91.81 83 ILE A O 1
ATOM 659 N N . LEU A 1 84 ? 13.301 5.651 16.403 1.00 93.00 84 LEU A N 1
ATOM 660 C CA . LEU A 1 84 ? 12.967 4.845 17.570 1.00 93.00 84 LEU A CA 1
ATOM 661 C C . LEU A 1 84 ? 11.473 4.978 17.914 1.00 93.00 84 LEU A C 1
ATOM 663 O O . LEU A 1 84 ? 10.914 6.071 17.865 1.00 93.00 84 LEU A O 1
ATOM 667 N N . HIS A 1 85 ? 10.831 3.861 18.267 1.00 94.44 85 HIS A N 1
ATOM 668 C CA . HIS A 1 85 ? 9.409 3.778 18.644 1.00 94.44 85 HIS A CA 1
ATOM 669 C C . HIS A 1 85 ? 8.398 4.245 17.581 1.00 94.44 85 HIS A C 1
ATOM 671 O O . HIS A 1 85 ? 7.214 4.387 17.890 1.00 94.44 85 HIS A O 1
ATOM 677 N N . LEU A 1 86 ? 8.812 4.426 16.323 1.00 95.44 86 LEU A N 1
ATOM 678 C CA . LEU A 1 86 ? 7.920 4.860 15.245 1.00 95.44 86 LEU A CA 1
ATOM 679 C C . LEU A 1 86 ? 6.686 3.959 15.096 1.00 95.44 86 LEU A C 1
ATOM 681 O O . LEU A 1 86 ? 5.571 4.447 14.941 1.00 95.44 86 LEU A O 1
ATOM 685 N N . SER A 1 87 ? 6.881 2.643 15.171 1.00 96.81 87 SER A N 1
ATOM 686 C CA . SER A 1 87 ? 5.826 1.637 15.016 1.00 96.81 87 SER A CA 1
ATOM 687 C C . SER A 1 87 ? 4.752 1.771 16.106 1.00 96.81 87 SER A C 1
ATOM 689 O O . SER A 1 87 ? 3.558 1.690 15.822 1.00 96.81 87 SER A O 1
ATOM 691 N N . LEU A 1 88 ? 5.181 2.032 17.348 1.00 96.62 88 LEU A N 1
ATOM 692 C CA . LEU A 1 88 ? 4.301 2.269 18.494 1.00 96.62 88 LEU A CA 1
ATOM 693 C C . LEU A 1 88 ? 3.555 3.598 18.348 1.00 96.62 88 LEU A C 1
ATOM 695 O O . LEU A 1 88 ? 2.340 3.641 18.522 1.00 96.62 88 LEU A O 1
ATOM 699 N N . PHE A 1 89 ? 4.264 4.666 17.973 1.00 97.50 89 PHE A N 1
ATOM 700 C CA . PHE A 1 89 ? 3.645 5.960 17.689 1.00 97.50 89 PHE A CA 1
ATOM 701 C C . PHE A 1 89 ? 2.564 5.835 16.609 1.00 97.50 89 PHE A C 1
ATOM 703 O O . PHE A 1 89 ? 1.456 6.327 16.794 1.00 97.50 89 PHE A O 1
ATOM 710 N N . MET A 1 90 ? 2.852 5.126 15.514 1.00 97.38 90 MET A N 1
ATOM 711 C CA . MET A 1 90 ? 1.892 4.904 14.432 1.00 97.38 90 MET A CA 1
ATOM 712 C C . MET A 1 90 ? 0.674 4.093 14.878 1.00 97.38 90 MET A C 1
ATOM 714 O O . MET A 1 90 ? -0.435 4.386 14.427 1.00 97.38 90 MET A O 1
ATOM 718 N N . MET A 1 91 ? 0.848 3.114 15.771 1.00 97.19 91 MET A N 1
ATOM 719 C CA . MET A 1 91 ? -0.271 2.392 16.384 1.00 97.19 91 MET A CA 1
ATOM 720 C C . MET A 1 91 ? -1.141 3.336 17.223 1.00 97.19 91 MET A C 1
ATOM 722 O O . MET A 1 91 ? -2.341 3.428 16.971 1.00 97.19 91 MET A O 1
ATOM 726 N N . LEU A 1 92 ? -0.543 4.101 18.143 1.00 97.12 92 LEU A N 1
ATOM 727 C CA . LEU A 1 92 ? -1.273 5.041 19.003 1.00 97.12 92 LEU A CA 1
ATOM 728 C C . LEU A 1 92 ? -1.998 6.109 18.184 1.00 97.12 92 LEU A C 1
ATOM 730 O O . LEU A 1 92 ? -3.167 6.404 18.438 1.00 97.12 92 LEU A O 1
ATOM 734 N N . PHE A 1 93 ? -1.326 6.649 17.168 1.00 96.31 93 PHE A N 1
ATOM 735 C CA . PHE A 1 93 ? -1.908 7.574 16.207 1.00 96.31 93 PHE A CA 1
ATOM 736 C C . PHE A 1 93 ? -3.123 6.943 15.517 1.00 96.31 93 PHE A C 1
ATOM 738 O O . PHE A 1 93 ? -4.207 7.520 15.521 1.00 96.31 93 PHE A O 1
ATOM 745 N N . THR A 1 94 ? -2.975 5.727 14.990 1.00 95.94 94 THR A N 1
ATOM 746 C CA . THR A 1 94 ? -4.056 5.020 14.293 1.00 95.94 94 THR A CA 1
ATOM 747 C C . THR A 1 94 ? -5.268 4.824 15.198 1.00 95.94 94 THR A C 1
ATOM 749 O O . THR A 1 94 ? -6.352 5.283 14.846 1.00 95.94 94 THR A O 1
ATOM 752 N N . VAL A 1 95 ? -5.082 4.224 16.377 1.00 94.44 95 VAL A N 1
ATOM 753 C CA . VAL A 1 95 ? -6.158 3.945 17.342 1.00 94.44 95 VAL A CA 1
ATOM 754 C C . VAL A 1 95 ? -6.859 5.229 17.783 1.00 94.44 95 VAL A C 1
ATOM 756 O O . VAL A 1 95 ? -8.080 5.315 17.709 1.00 94.44 95 VAL A O 1
ATOM 759 N N . THR A 1 96 ? -6.110 6.277 18.136 1.00 92.88 96 THR A N 1
ATOM 760 C CA . THR A 1 96 ? -6.695 7.558 18.580 1.00 92.88 96 THR A CA 1
ATOM 761 C C . THR A 1 96 ? -7.651 8.146 17.536 1.00 92.88 96 THR A C 1
ATOM 763 O O . THR A 1 96 ? -8.688 8.728 17.871 1.00 92.88 96 THR A O 1
ATOM 766 N N . HIS A 1 97 ? -7.331 7.973 16.253 1.00 91.50 97 HIS A N 1
ATOM 767 C CA . HIS A 1 97 ? -8.160 8.449 15.154 1.00 91.50 97 HIS A CA 1
ATOM 768 C C . HIS A 1 97 ? -9.356 7.532 14.831 1.00 91.50 97 HIS A C 1
ATOM 770 O O . HIS A 1 97 ? -10.313 8.024 14.233 1.00 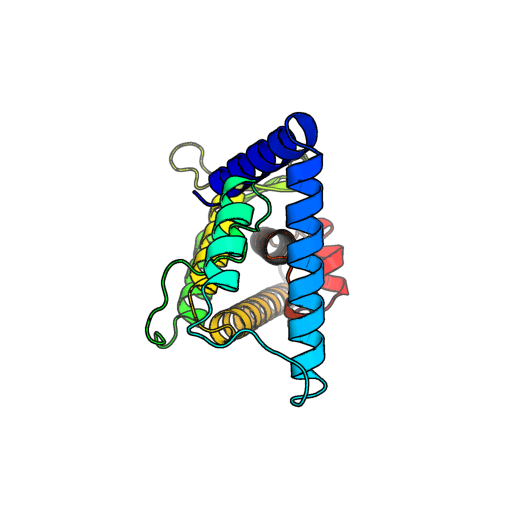91.50 97 HIS A O 1
ATOM 776 N N . MET A 1 98 ? -9.384 6.265 15.271 1.00 90.62 98 MET A N 1
ATOM 777 C CA . MET A 1 98 ? -10.498 5.328 15.012 1.00 90.62 98 MET A CA 1
ATOM 778 C C . MET A 1 98 ? -11.829 5.795 15.594 1.00 90.62 98 MET A C 1
ATOM 780 O O . MET A 1 98 ? -12.881 5.581 14.987 1.00 90.62 98 MET A O 1
ATOM 784 N N . SER A 1 99 ? -11.789 6.519 16.713 1.00 88.56 99 SER A N 1
ATOM 785 C CA . SER A 1 99 ? -12.967 7.138 17.330 1.00 88.56 99 SER A CA 1
ATOM 786 C C . 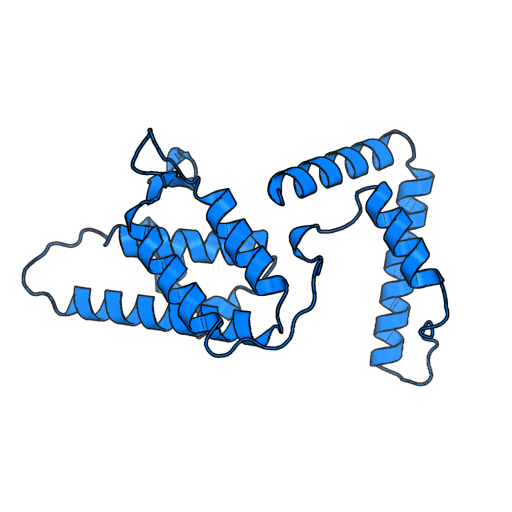SER A 1 99 ? -13.693 8.129 16.406 1.00 88.56 99 SER A C 1
ATOM 788 O O . SER A 1 99 ? -14.911 8.302 16.526 1.00 88.56 99 SER A O 1
ATOM 790 N N . LYS A 1 100 ? -12.973 8.744 15.454 1.00 90.06 100 LYS A N 1
ATOM 791 C CA . LYS A 1 100 ? -13.488 9.745 14.503 1.00 90.06 100 LYS A CA 1
ATOM 792 C C . LYS A 1 100 ? -14.147 9.130 13.267 1.00 90.06 100 LYS A C 1
ATOM 794 O O . LYS A 1 100 ? -14.829 9.849 12.536 1.00 90.06 100 LYS A O 1
ATOM 799 N N . PHE A 1 101 ? -13.963 7.831 13.045 1.00 91.31 101 PHE A N 1
ATOM 800 C CA . PHE A 1 101 ? -14.541 7.104 11.921 1.00 91.31 101 PHE A CA 1
ATOM 801 C C . PHE A 1 101 ? -15.776 6.309 12.341 1.00 91.31 101 PHE A C 1
ATOM 803 O O . PHE A 1 101 ? -15.985 6.000 13.516 1.00 91.31 101 PHE A O 1
ATOM 810 N N . GLN A 1 102 ? -16.599 5.970 11.362 1.00 91.06 102 GLN A N 1
ATOM 811 C CA . GLN A 1 102 ? -17.699 5.031 11.467 1.00 91.06 102 GLN A CA 1
ATOM 812 C C . GLN A 1 102 ? -17.690 4.149 10.223 1.00 91.06 102 GLN A C 1
ATOM 814 O O . GLN A 1 102 ? -17.611 4.646 9.098 1.00 91.06 102 GLN A O 1
ATOM 819 N N . TYR A 1 103 ? -17.776 2.841 10.433 1.00 91.00 103 TYR A N 1
ATOM 820 C CA . TYR A 1 103 ? -18.011 1.898 9.355 1.00 91.00 103 TYR A CA 1
ATOM 821 C C . TYR A 1 103 ? -19.417 2.073 8.773 1.00 91.00 103 TYR A C 1
ATOM 823 O O . TYR A 1 103 ? -20.407 2.131 9.505 1.00 91.00 103 TYR A O 1
ATOM 831 N N . VAL A 1 104 ? -19.497 2.135 7.446 1.00 89.75 104 VAL A N 1
ATOM 832 C CA . VAL A 1 104 ? -20.755 2.217 6.705 1.00 89.75 104 VAL A CA 1
ATOM 833 C C . VAL A 1 104 ? -20.829 1.044 5.735 1.00 89.75 104 VAL A C 1
ATOM 835 O O . VAL A 1 104 ? -20.089 0.982 4.753 1.00 89.75 104 VAL A O 1
ATOM 838 N N . SER A 1 105 ? -21.742 0.110 6.009 1.00 86.31 105 SER A N 1
ATOM 839 C CA . SER A 1 105 ? -21.876 -1.149 5.266 1.00 86.31 105 SER A CA 1
ATOM 840 C C . SER A 1 105 ? -22.224 -0.954 3.790 1.00 86.31 105 SER A C 1
ATOM 842 O O . SER A 1 105 ? -21.698 -1.680 2.952 1.00 86.31 105 SER A O 1
ATOM 844 N N . SER A 1 106 ? -23.032 0.057 3.450 1.00 87.62 106 SER A N 1
ATOM 845 C CA . SER A 1 106 ? -23.406 0.363 2.059 1.00 87.62 106 SER A CA 1
ATOM 846 C C . SER A 1 106 ? -22.222 0.774 1.182 1.00 87.62 106 SER A C 1
ATOM 848 O O . SER A 1 106 ? -22.244 0.538 -0.022 1.00 87.62 106 SER A O 1
ATOM 850 N N . LEU A 1 107 ? -21.187 1.366 1.782 1.00 84.25 107 LEU A N 1
ATOM 851 C CA . LEU A 1 107 ? -19.960 1.786 1.102 1.00 84.25 107 LEU A CA 1
ATOM 852 C C . LEU A 1 107 ? -18.795 0.821 1.354 1.00 84.25 107 LEU A C 1
ATOM 854 O O . LEU A 1 107 ? -17.735 0.966 0.753 1.00 84.25 107 LEU A O 1
ATOM 858 N N . GLY A 1 108 ? -18.981 -0.161 2.242 1.00 83.56 108 GLY A N 1
ATOM 859 C CA . GLY A 1 108 ? -17.964 -1.145 2.599 1.00 83.56 108 GLY A CA 1
ATOM 860 C C . GLY A 1 108 ? -16.705 -0.541 3.227 1.00 83.56 108 GLY A C 1
ATOM 861 O O . GLY A 1 108 ? -15.662 -1.188 3.192 1.00 83.56 108 GLY A O 1
ATOM 862 N N . GLY A 1 109 ? -16.782 0.670 3.789 1.00 88.12 109 GLY A N 1
ATOM 863 C CA . GLY A 1 109 ? -15.607 1.439 4.195 1.00 88.12 109 GLY A CA 1
ATOM 864 C C . GLY A 1 109 ? -15.826 2.346 5.403 1.00 88.12 109 GLY A C 1
ATOM 865 O O . GLY A 1 109 ? -16.920 2.437 5.964 1.00 88.12 109 GLY A O 1
ATOM 866 N N . LEU A 1 110 ? -14.741 3.003 5.814 1.00 91.44 110 LEU A N 1
ATOM 867 C CA . LEU A 1 110 ? -14.714 3.946 6.931 1.00 91.44 110 LEU A CA 1
ATOM 868 C C . LEU A 1 110 ? -15.007 5.362 6.446 1.00 91.44 110 LEU A C 1
ATOM 870 O O . LEU A 1 110 ? -14.327 5.865 5.555 1.00 91.44 110 LEU A O 1
ATOM 874 N N . ILE A 1 111 ? -15.965 6.023 7.091 1.00 91.12 111 ILE A N 1
ATOM 875 C CA . ILE A 1 111 ? -16.341 7.412 6.813 1.00 91.12 111 ILE A CA 1
ATOM 876 C C . ILE A 1 111 ? -16.167 8.227 8.088 1.00 91.12 111 ILE A C 1
ATOM 878 O O . ILE A 1 111 ? -16.265 7.700 9.196 1.00 91.12 111 ILE A O 1
ATOM 882 N N . SER A 1 112 ? -15.888 9.520 7.960 1.00 90.06 112 SER A N 1
ATOM 883 C CA . SER A 1 112 ? -15.854 10.396 9.127 1.00 90.06 112 SER A CA 1
ATOM 884 C C . SER A 1 112 ? -17.235 10.555 9.761 1.00 90.06 112 SER A C 1
ATOM 886 O O . SER A 1 112 ? -18.227 10.766 9.067 1.00 90.06 112 SER A O 1
ATOM 888 N N . LYS A 1 113 ? -17.287 10.558 11.096 1.00 86.25 113 LYS A N 1
ATOM 889 C CA . LYS A 1 113 ? -18.511 10.846 11.860 1.00 86.25 113 LYS A CA 1
ATOM 890 C C . LYS A 1 113 ? -18.966 12.305 11.765 1.00 86.25 113 LYS A C 1
ATOM 892 O O . LYS A 1 113 ? -20.135 12.591 11.998 1.00 86.25 113 LYS A O 1
ATOM 897 N N . LYS A 1 114 ? -18.052 13.247 11.501 1.00 82.50 114 LYS A N 1
ATOM 898 C CA . LYS A 1 114 ? -18.344 14.692 11.491 1.00 82.50 114 L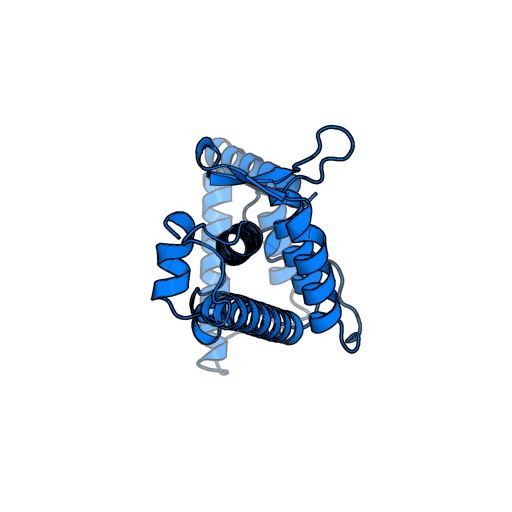YS A CA 1
ATOM 899 C C . LYS A 1 114 ? -18.152 15.265 10.093 1.00 82.50 114 LYS A C 1
ATOM 901 O O . LYS A 1 114 ? -17.085 15.111 9.518 1.00 82.50 114 LYS A O 1
ATOM 906 N N . SER A 1 115 ? -19.147 16.003 9.597 1.00 69.31 115 SER A N 1
ATOM 907 C CA . SER A 1 115 ? -19.143 16.565 8.236 1.00 69.31 115 SER A CA 1
ATOM 908 C C . SER A 1 115 ? -18.189 17.749 8.024 1.00 69.31 115 SER A C 1
ATOM 910 O O . SER A 1 115 ? -17.830 18.022 6.887 1.00 69.31 115 SER A O 1
ATOM 912 N N . VAL A 1 116 ? -17.817 18.489 9.074 1.00 64.56 116 VAL A N 1
ATOM 913 C CA . VAL A 1 116 ? -17.139 19.798 8.929 1.00 64.56 116 VAL A CA 1
ATOM 914 C C . VAL A 1 116 ? -15.603 19.679 8.918 1.00 64.56 116 VAL A C 1
ATOM 916 O O . VAL A 1 116 ? -14.919 20.579 8.450 1.00 64.56 116 VAL A O 1
ATOM 919 N N . GLU A 1 117 ? -15.049 18.541 9.349 1.00 61.84 117 GLU A N 1
ATOM 920 C CA . GLU A 1 117 ? -13.596 18.274 9.399 1.00 61.84 117 GLU A CA 1
ATOM 921 C C . GLU A 1 117 ? -13.286 16.817 9.006 1.00 61.84 117 GLU A C 1
ATOM 923 O O . GLU A 1 117 ? -12.462 16.133 9.623 1.00 61.84 117 GLU A O 1
ATOM 928 N N . SER A 1 118 ? -14.018 16.282 8.027 1.00 69.12 118 SER A N 1
ATOM 929 C CA . SER A 1 118 ? -13.989 14.852 7.732 1.00 69.12 118 SER A CA 1
ATOM 930 C C . SER A 1 118 ? -12.680 14.426 7.069 1.00 69.12 118 SER A C 1
ATOM 932 O O . SER A 1 118 ? -12.501 14.584 5.861 1.00 69.12 118 SER A O 1
ATOM 934 N N . ILE A 1 119 ? -11.780 13.820 7.846 1.00 79.19 119 ILE A N 1
ATOM 935 C CA . ILE A 1 119 ? -10.757 12.928 7.294 1.00 79.19 119 ILE A CA 1
ATOM 936 C C . ILE A 1 119 ? -11.499 11.719 6.720 1.00 79.19 119 ILE A C 1
ATOM 938 O O . ILE A 1 119 ? -12.263 11.073 7.435 1.00 79.19 119 ILE A O 1
ATOM 942 N N . ASP A 1 120 ? -11.294 11.429 5.441 1.00 86.19 120 ASP A N 1
ATOM 943 C CA . ASP A 1 120 ? -11.834 10.230 4.801 1.00 86.19 120 ASP A CA 1
ATOM 944 C C . ASP A 1 120 ? -10.998 8.994 5.188 1.00 86.19 120 ASP A C 1
ATOM 946 O O . ASP A 1 120 ? -9.770 9.065 5.332 1.00 86.19 120 ASP A O 1
ATOM 950 N N . GLY A 1 121 ? -11.665 7.859 5.394 1.00 90.75 121 GLY A N 1
ATOM 951 C CA . GLY A 1 121 ? -11.057 6.643 5.920 1.00 90.75 121 GLY A CA 1
ATOM 952 C C . GLY A 1 121 ? -10.055 6.017 4.959 1.00 90.75 121 GLY A C 1
ATOM 953 O O . GLY A 1 121 ? -8.966 5.621 5.378 1.00 90.75 121 GLY A O 1
ATOM 954 N N . LEU A 1 122 ? -10.360 5.980 3.659 1.00 91.62 122 LEU A N 1
ATOM 955 C CA . LEU A 1 122 ? -9.456 5.376 2.678 1.00 91.62 122 LEU A CA 1
ATOM 956 C C . LEU A 1 122 ? -8.135 6.165 2.534 1.00 91.62 122 LEU A C 1
ATOM 958 O O . LEU A 1 122 ? -7.067 5.552 2.633 1.00 91.62 122 LEU A O 1
ATOM 962 N N . PRO A 1 123 ? -8.133 7.505 2.366 1.00 92.94 123 PRO A N 1
ATOM 963 C CA . PRO A 1 123 ? -6.904 8.295 2.415 1.00 92.94 123 PRO A CA 1
ATOM 964 C C . PRO A 1 123 ? -6.111 8.125 3.712 1.00 92.94 123 PRO A C 1
ATOM 966 O O . PRO A 1 123 ? -4.882 8.128 3.659 1.00 92.94 123 PRO A O 1
ATOM 969 N N . PHE A 1 124 ? -6.787 7.954 4.852 1.00 94.19 124 PHE A N 1
ATOM 970 C CA . PHE A 1 124 ? -6.128 7.712 6.133 1.00 94.19 124 PHE A CA 1
ATOM 971 C C . PHE A 1 124 ? -5.373 6.374 6.145 1.00 94.19 124 PHE A C 1
ATOM 973 O O . PHE A 1 124 ? -4.176 6.358 6.433 1.00 94.19 124 PHE A O 1
ATOM 980 N N . VAL A 1 125 ? -6.034 5.278 5.751 1.00 95.31 125 VAL A N 1
ATOM 981 C CA . VAL A 1 125 ? -5.428 3.934 5.661 1.00 95.31 125 VAL A CA 1
ATOM 982 C C . VAL A 1 125 ? -4.255 3.915 4.678 1.00 95.31 125 VAL A C 1
ATOM 984 O O . VAL A 1 125 ? -3.180 3.394 4.966 1.00 95.31 125 VAL A O 1
ATOM 987 N N . LEU A 1 126 ? -4.431 4.499 3.492 1.00 94.88 126 LEU A N 1
ATOM 988 C CA . LEU A 1 126 ? -3.374 4.497 2.480 1.00 94.88 126 LEU A CA 1
ATOM 989 C C . LEU A 1 126 ? -2.229 5.439 2.840 1.00 94.88 126 LEU A C 1
ATOM 991 O O . LEU A 1 126 ? -1.082 5.173 2.481 1.00 94.88 126 LEU A O 1
ATOM 995 N N . GLY A 1 127 ? -2.523 6.528 3.549 1.00 94.19 127 GLY A N 1
ATOM 996 C CA . GLY A 1 127 ? -1.528 7.444 4.089 1.00 94.19 127 GLY A CA 1
ATOM 997 C C . GLY A 1 127 ? -0.638 6.765 5.124 1.00 94.19 127 GLY A C 1
ATOM 998 O O . GLY A 1 127 ? 0.584 6.824 4.990 1.00 94.19 127 GLY A O 1
ATOM 999 N N . SER A 1 128 ? -1.227 6.063 6.098 1.00 94.94 128 SER A N 1
ATOM 1000 C CA . SER A 1 128 ? -0.469 5.316 7.109 1.00 94.94 128 SER A CA 1
ATOM 1001 C C . SER A 1 128 ? 0.359 4.192 6.485 1.00 94.94 128 SER A C 1
ATOM 1003 O O . SER A 1 128 ? 1.543 4.071 6.798 1.00 94.94 128 SER A O 1
ATOM 1005 N N . PHE A 1 129 ? -0.218 3.430 5.548 1.00 95.56 129 PHE A N 1
ATOM 1006 C CA . PHE A 1 129 ? 0.499 2.393 4.804 1.00 95.56 129 PHE A CA 1
ATOM 1007 C C . PHE A 1 129 ? 1.702 2.976 4.064 1.00 95.56 129 PHE A C 1
ATOM 1009 O O . PHE A 1 129 ? 2.830 2.514 4.225 1.00 95.56 129 PHE A O 1
ATOM 1016 N N . SER A 1 130 ? 1.470 4.032 3.283 1.00 94.19 130 SER A N 1
ATOM 1017 C CA . SER A 1 130 ? 2.510 4.643 2.456 1.00 94.19 130 SER A CA 1
ATOM 1018 C C . SER A 1 130 ? 3.618 5.248 3.300 1.00 94.19 130 SER A C 1
ATOM 1020 O O . SER A 1 130 ? 4.779 5.158 2.913 1.00 94.19 130 SER A O 1
ATOM 1022 N N . PHE A 1 131 ? 3.272 5.841 4.445 1.00 94.38 131 PHE A N 1
ATOM 1023 C CA . PHE A 1 131 ? 4.237 6.369 5.399 1.00 94.38 131 PHE A CA 1
ATOM 1024 C C . PHE A 1 131 ? 5.106 5.254 5.988 1.00 94.38 131 PHE A C 1
ATOM 1026 O O . PHE A 1 131 ? 6.325 5.324 5.874 1.00 94.38 131 PHE A O 1
ATOM 1033 N N . LEU A 1 132 ? 4.499 4.189 6.527 1.00 94.44 132 LEU A N 1
ATOM 1034 C CA . LEU A 1 132 ? 5.230 3.035 7.067 1.00 94.44 132 LEU A CA 1
ATOM 1035 C C . LEU A 1 132 ? 6.121 2.369 6.009 1.00 94.44 132 LEU A C 1
ATOM 1037 O O . LEU A 1 132 ? 7.224 1.930 6.324 1.00 94.44 132 LEU A O 1
ATOM 1041 N N . LYS A 1 133 ? 5.681 2.344 4.745 1.00 93.50 133 LYS A N 1
ATOM 1042 C CA . LYS A 1 133 ? 6.432 1.776 3.618 1.00 93.50 133 LYS A CA 1
ATOM 1043 C C . LYS A 1 133 ? 7.734 2.523 3.295 1.00 93.50 133 LYS A C 1
ATOM 1045 O O . LYS A 1 133 ? 8.601 1.943 2.651 1.00 93.50 133 LYS A O 1
ATOM 1050 N N . GLN A 1 134 ? 7.887 3.775 3.737 1.00 93.25 134 GLN A N 1
ATOM 1051 C CA . GLN A 1 134 ? 9.133 4.537 3.561 1.00 93.25 134 GLN A CA 1
ATOM 1052 C C . GLN A 1 134 ? 10.254 4.074 4.507 1.00 93.25 134 GLN A C 1
ATOM 1054 O O . GLN A 1 134 ? 11.419 4.419 4.313 1.00 93.25 134 GLN A O 1
ATOM 1059 N N . PHE A 1 135 ? 9.910 3.300 5.538 1.00 93.62 135 PHE A N 1
ATOM 1060 C CA . PHE A 1 135 ? 10.847 2.797 6.534 1.00 93.62 135 PHE A CA 1
ATOM 1061 C C . PHE A 1 135 ? 11.178 1.322 6.297 1.00 93.62 135 PHE A C 1
ATOM 1063 O O . PHE A 1 135 ? 10.567 0.639 5.473 1.00 93.62 135 PHE A O 1
ATOM 1070 N N . HIS A 1 136 ? 12.156 0.812 7.049 1.00 92.88 136 HIS A N 1
ATOM 1071 C CA . HIS A 1 136 ? 12.475 -0.611 7.046 1.00 92.88 136 HIS A CA 1
ATOM 1072 C C . HIS A 1 136 ? 11.229 -1.452 7.381 1.00 92.88 136 HIS A C 1
ATOM 1074 O O . HIS A 1 136 ? 10.449 -1.091 8.265 1.00 92.88 136 HIS A O 1
ATOM 1080 N N . GLN A 1 137 ? 11.070 -2.593 6.701 1.00 91.50 137 GLN A N 1
ATOM 1081 C CA . GLN A 1 137 ? 9.897 -3.478 6.806 1.00 91.50 137 GLN A CA 1
ATOM 1082 C C . GLN A 1 137 ? 9.547 -3.891 8.245 1.00 91.50 137 GLN A C 1
ATOM 1084 O O . GLN A 1 137 ? 8.384 -4.127 8.561 1.00 91.50 137 GLN A O 1
ATOM 1089 N N . GLU A 1 138 ? 10.541 -3.921 9.130 1.00 93.38 138 GLU A N 1
ATOM 1090 C CA . GLU A 1 138 ? 10.363 -4.223 10.548 1.00 93.38 138 GLU A CA 1
ATOM 1091 C C . GLU A 1 138 ? 9.369 -3.279 11.240 1.00 93.38 138 GLU A C 1
ATOM 1093 O O . GLU A 1 138 ? 8.575 -3.735 12.061 1.00 93.38 138 GLU A O 1
ATOM 1098 N N . HIS A 1 139 ? 9.333 -1.994 10.868 1.00 94.56 139 HIS A N 1
ATOM 1099 C CA . HIS A 1 139 ? 8.380 -1.045 11.445 1.00 94.56 139 HIS A CA 1
ATOM 1100 C C . HIS A 1 139 ? 6.928 -1.414 11.132 1.00 94.56 139 HIS A C 1
ATOM 1102 O O . HIS A 1 139 ? 6.054 -1.284 11.988 1.00 94.56 139 HIS A O 1
ATOM 1108 N N . MET A 1 140 ? 6.671 -1.912 9.921 1.00 94.88 140 MET A N 1
ATOM 1109 C CA . MET A 1 140 ? 5.346 -2.377 9.516 1.00 94.88 140 MET A CA 1
ATOM 1110 C C . MET A 1 140 ? 4.949 -3.640 10.284 1.00 94.88 140 MET A C 1
ATOM 1112 O O . MET A 1 140 ? 3.836 -3.710 10.802 1.00 94.88 140 MET A O 1
ATOM 1116 N N . SER A 1 141 ? 5.867 -4.600 10.426 1.00 95.00 141 SER A N 1
ATOM 1117 C CA . SER A 1 141 ? 5.631 -5.822 11.206 1.00 95.00 141 SER A CA 1
ATOM 1118 C C . SER A 1 141 ? 5.343 -5.517 12.679 1.00 95.00 141 SER A C 1
ATOM 1120 O O . SER A 1 141 ? 4.379 -6.028 13.242 1.00 95.00 141 SER A O 1
ATOM 1122 N N . GLN A 1 142 ? 6.134 -4.638 13.302 1.00 96.31 142 GLN A N 1
ATOM 1123 C CA . GLN A 1 142 ? 5.918 -4.206 14.686 1.00 96.31 142 GLN A CA 1
ATOM 1124 C C . GLN A 1 142 ? 4.592 -3.453 14.850 1.00 96.31 142 GLN A C 1
ATOM 1126 O O . GLN A 1 142 ? 3.864 -3.701 15.807 1.00 96.31 142 GLN A O 1
ATOM 1131 N N . PHE A 1 143 ? 4.253 -2.564 13.910 1.00 97.38 143 PHE A N 1
ATOM 1132 C CA . PHE A 1 143 ? 2.976 -1.848 13.900 1.00 97.38 143 PHE A CA 1
ATOM 1133 C C . PHE A 1 143 ? 1.787 -2.820 13.887 1.00 97.38 143 PHE A C 1
ATOM 1135 O O . PHE A 1 143 ? 0.900 -2.700 14.730 1.00 97.38 143 PHE A O 1
ATOM 1142 N N . LEU A 1 144 ? 1.791 -3.819 12.996 1.00 96.69 144 LEU A N 1
ATOM 1143 C CA . LEU A 1 144 ? 0.738 -4.840 12.940 1.00 96.69 144 LEU A CA 1
ATOM 1144 C C . LEU A 1 144 ? 0.684 -5.687 14.220 1.00 96.69 144 LEU A C 1
ATOM 1146 O O . LEU A 1 144 ? -0.406 -5.984 14.710 1.00 96.69 144 LEU A O 1
ATOM 1150 N N . GLY A 1 145 ? 1.841 -6.010 14.805 1.00 96.56 145 GLY A N 1
ATOM 1151 C CA . GLY A 1 145 ? 1.925 -6.681 16.102 1.00 96.56 145 GLY A CA 1
ATOM 1152 C C . GLY A 1 145 ? 1.251 -5.886 17.223 1.00 96.56 145 GLY A C 1
ATOM 1153 O O . GLY A 1 145 ? 0.431 -6.436 17.960 1.00 96.56 145 GLY A O 1
ATOM 1154 N N . TYR A 1 146 ? 1.528 -4.583 17.314 1.00 97.56 146 TYR A N 1
ATOM 1155 C CA . TYR A 1 146 ? 0.897 -3.696 18.293 1.00 97.56 146 TYR A CA 1
ATOM 1156 C C . TYR A 1 146 ? -0.607 -3.519 18.056 1.00 97.56 146 TYR A C 1
ATOM 1158 O O . TYR A 1 146 ? -1.379 -3.541 19.013 1.00 97.56 146 TYR A O 1
ATOM 1166 N N . MET A 1 147 ? -1.047 -3.403 16.799 1.00 96.75 147 MET A N 1
ATOM 1167 C CA . MET A 1 147 ? -2.475 -3.360 16.460 1.00 96.75 147 MET A CA 1
ATOM 1168 C C . MET A 1 147 ? -3.193 -4.644 16.896 1.00 96.75 147 MET A C 1
ATOM 1170 O O . MET A 1 147 ? -4.272 -4.583 17.482 1.00 96.75 147 MET A O 1
ATOM 1174 N N . GLY A 1 148 ? -2.581 -5.811 16.675 1.00 94.81 148 GLY A N 1
ATOM 1175 C CA . GLY A 1 148 ? -3.138 -7.088 17.120 1.00 94.81 148 GLY A CA 1
ATOM 1176 C C . GLY A 1 148 ? -3.184 -7.237 18.644 1.00 94.81 148 GLY A C 1
ATOM 1177 O O . GLY A 1 148 ? -4.156 -7.771 19.175 1.00 94.81 148 GLY A O 1
ATOM 1178 N N . GLN A 1 149 ? -2.177 -6.729 19.364 1.00 94.44 149 GLN A N 1
ATOM 1179 C CA . GLN A 1 149 ? -2.207 -6.662 20.831 1.00 94.44 149 GLN A CA 1
ATOM 1180 C C . GLN A 1 149 ? -3.355 -5.780 21.328 1.00 94.44 149 GLN A C 1
ATOM 1182 O O . GLN A 1 149 ? -4.114 -6.211 22.190 1.00 94.44 149 GLN A O 1
ATOM 1187 N N . TYR A 1 150 ? -3.531 -4.595 20.738 1.00 94.00 150 TYR A N 1
ATOM 1188 C CA . TYR A 1 150 ? -4.630 -3.696 21.083 1.00 94.00 150 TYR A CA 1
ATOM 1189 C C . TYR A 1 150 ? -5.999 -4.358 20.867 1.00 94.00 150 TYR A C 1
ATOM 1191 O O . TYR A 1 150 ? -6.835 -4.357 21.767 1.00 94.00 150 TYR A O 1
ATOM 1199 N N . VAL A 1 151 ? -6.205 -4.996 19.710 1.00 92.06 151 VAL A N 1
ATOM 1200 C CA . VAL A 1 151 ? -7.433 -5.747 19.403 1.00 92.06 151 VAL A CA 1
ATOM 1201 C C . VAL A 1 151 ? -7.725 -6.809 20.467 1.00 92.06 151 VAL A C 1
ATOM 1203 O O . VAL A 1 151 ? -8.852 -6.893 20.954 1.00 92.06 151 VAL A O 1
ATOM 1206 N N . LYS A 1 152 ? -6.717 -7.596 20.866 1.00 90.06 152 LYS A N 1
ATOM 1207 C CA . LYS A 1 152 ? -6.866 -8.611 21.921 1.00 90.06 152 LYS A CA 1
ATOM 1208 C C . LYS A 1 152 ? -7.252 -7.992 23.261 1.00 90.06 152 LYS A C 1
ATOM 1210 O O . LYS A 1 152 ? -8.186 -8.477 23.889 1.00 90.06 152 LYS A O 1
ATOM 1215 N N . SER A 1 153 ? -6.594 -6.906 23.660 1.00 90.56 153 SER A N 1
ATOM 1216 C CA . SER A 1 153 ? -6.907 -6.195 24.903 1.00 90.56 153 SER A CA 1
ATOM 1217 C C . SER A 1 153 ? -8.335 -5.649 24.926 1.00 90.56 153 SER A C 1
ATOM 1219 O O . SER A 1 153 ? -9.014 -5.763 25.942 1.00 90.56 153 SER A O 1
ATOM 1221 N N . VAL A 1 154 ? -8.828 -5.102 23.809 1.00 87.56 154 VAL A N 1
ATOM 1222 C CA . VAL A 1 154 ? -10.214 -4.614 23.711 1.00 87.56 154 VAL A CA 1
ATOM 1223 C C . VAL A 1 154 ? -11.220 -5.762 23.792 1.00 87.56 154 VAL A C 1
ATOM 1225 O O . VAL A 1 154 ? -12.241 -5.633 24.469 1.00 87.56 154 VAL A O 1
ATOM 1228 N N . LEU A 1 155 ? -10.939 -6.892 23.139 1.00 85.12 155 LEU A N 1
ATOM 1229 C CA . LEU A 1 155 ? -11.790 -8.084 23.196 1.00 85.12 155 LEU A CA 1
ATOM 1230 C C . LEU A 1 155 ? -11.866 -8.662 24.615 1.00 85.12 155 LEU A C 1
ATOM 1232 O O . LEU A 1 155 ? -12.956 -8.951 25.103 1.00 85.12 155 LEU A O 1
ATOM 1236 N N . GLU A 1 156 ? -10.726 -8.778 25.296 1.00 85.88 156 GLU A N 1
ATOM 1237 C CA . GLU A 1 156 ? -10.642 -9.275 26.674 1.00 85.88 156 GLU A CA 1
ATOM 1238 C C . GLU A 1 156 ? -11.355 -8.343 27.667 1.00 85.88 156 GLU A C 1
ATOM 1240 O O . GLU A 1 156 ? -12.124 -8.797 28.519 1.00 85.88 156 GLU A O 1
ATOM 1245 N N . ALA A 1 157 ? -11.173 -7.027 27.514 1.00 83.94 157 ALA A N 1
ATOM 1246 C CA . ALA A 1 157 ? -11.871 -6.032 28.323 1.00 83.94 157 ALA A CA 1
ATOM 1247 C C . ALA A 1 157 ? -13.395 -6.087 28.118 1.00 83.94 157 ALA A C 1
ATOM 1249 O O . ALA A 1 157 ? -14.153 -5.950 29.078 1.00 83.94 157 ALA A O 1
ATOM 1250 N N . SER A 1 158 ? -13.842 -6.335 26.883 1.00 76.06 158 SER A N 1
ATOM 1251 C CA . SER A 1 158 ? -15.266 -6.465 26.551 1.00 76.06 158 SER A CA 1
ATOM 1252 C C . SER A 1 158 ? -15.875 -7.732 27.165 1.00 76.06 158 SER A C 1
ATOM 1254 O O . SER A 1 158 ? -16.960 -7.666 27.739 1.00 76.06 158 SER A O 1
ATOM 1256 N N . ALA A 1 159 ? -15.150 -8.857 27.133 1.00 74.31 159 ALA A N 1
ATOM 1257 C CA . ALA A 1 159 ? -15.580 -10.126 27.730 1.00 74.31 159 ALA A CA 1
ATOM 1258 C C . ALA A 1 159 ? -15.672 -10.080 29.269 1.00 74.31 159 ALA A C 1
ATOM 1260 O O . ALA A 1 159 ? -16.463 -10.807 29.865 1.00 74.31 159 ALA A O 1
ATOM 1261 N N . SER A 1 160 ? -14.879 -9.218 29.911 1.00 67.19 160 SER A N 1
ATOM 1262 C CA . SER A 1 160 ? -14.815 -9.087 31.374 1.00 67.19 160 SER A CA 1
ATOM 1263 C C . SER A 1 160 ? -15.886 -8.155 31.960 1.00 67.19 160 SER A C 1
ATOM 1265 O O . SER A 1 160 ? -16.069 -8.105 33.178 1.00 67.19 160 SER A O 1
ATOM 1267 N N . SER A 1 161 ? -16.591 -7.386 31.122 1.00 61.44 161 SER A N 1
ATOM 1268 C CA . SER A 1 161 ? -17.593 -6.421 31.582 1.00 61.44 161 SER A CA 1
ATOM 1269 C C . SER A 1 161 ? -18.963 -7.086 31.789 1.00 61.44 161 SER A C 1
ATOM 1271 O O . SER A 1 161 ? -19.597 -7.563 30.856 1.00 61.44 161 SER A O 1
ATOM 1273 N N . VAL A 1 162 ? -19.439 -7.110 33.037 1.00 53.06 162 VAL A N 1
ATOM 1274 C CA . VAL A 1 162 ? -20.690 -7.781 33.461 1.00 53.06 162 VAL A CA 1
ATOM 1275 C C . VAL A 1 162 ? -21.960 -7.040 32.988 1.00 53.06 162 VAL A C 1
ATOM 1277 O O . VAL A 1 162 ? -23.066 -7.563 33.100 1.00 53.06 162 VAL A O 1
ATOM 1280 N N . THR A 1 163 ? -21.838 -5.815 32.465 1.00 49.69 163 THR A N 1
ATOM 1281 C CA . THR A 1 163 ? -22.956 -4.855 32.379 1.00 49.69 163 THR A CA 1
ATOM 1282 C C . THR A 1 163 ? -23.322 -4.316 30.997 1.00 49.69 163 THR A C 1
ATOM 1284 O O . THR A 1 163 ? -24.179 -3.434 30.943 1.00 49.69 163 THR A O 1
ATOM 1287 N N . ARG A 1 164 ? -22.794 -4.817 29.871 1.00 51.16 164 ARG A N 1
ATOM 1288 C CA . ARG A 1 164 ? -23.365 -4.453 28.558 1.00 51.16 164 ARG A CA 1
ATOM 1289 C C . ARG A 1 164 ? -23.525 -5.624 27.601 1.00 51.16 164 ARG A C 1
ATOM 1291 O O . ARG A 1 164 ? -22.628 -6.426 27.384 1.00 51.16 164 ARG A O 1
ATOM 1298 N N . SER A 1 165 ? -24.738 -5.646 27.069 1.00 41.12 165 SER A N 1
ATOM 1299 C CA . SER A 1 165 ? -25.288 -6.412 25.965 1.00 41.12 165 SER A CA 1
ATOM 1300 C C . SER A 1 165 ? -24.348 -6.505 24.761 1.00 41.12 165 SER A C 1
ATOM 1302 O O . SER A 1 165 ? -23.538 -5.616 24.520 1.00 41.12 165 SER A O 1
ATOM 1304 N N . ALA A 1 166 ? -24.516 -7.598 24.019 1.00 46.47 166 ALA A N 1
ATOM 1305 C CA . ALA A 1 166 ? -23.805 -8.029 22.819 1.00 46.47 166 ALA A CA 1
ATOM 1306 C C . ALA A 1 166 ? -23.911 -7.070 21.609 1.00 46.47 166 ALA A C 1
ATOM 1308 O O . ALA A 1 166 ? -24.308 -7.480 20.524 1.00 46.47 166 ALA A O 1
ATOM 1309 N N . GLU A 1 167 ? -23.589 -5.792 21.789 1.00 51.72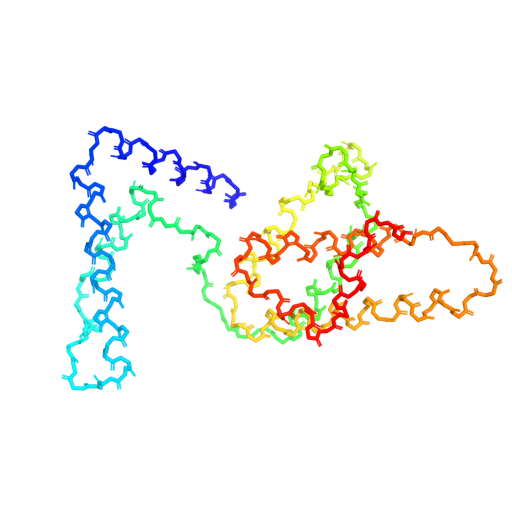 167 GLU A N 1
ATOM 1310 C CA . GLU A 1 167 ? -23.388 -4.844 20.696 1.00 51.72 167 GLU A CA 1
ATOM 1311 C C . GLU A 1 167 ? -21.887 -4.747 20.404 1.00 51.72 167 GLU A C 1
ATOM 1313 O O . GLU A 1 167 ? -21.094 -4.473 21.311 1.00 51.72 167 GLU A O 1
ATOM 1318 N N . ALA A 1 168 ? -21.494 -4.979 19.146 1.00 60.69 168 ALA A N 1
ATOM 1319 C CA . ALA A 1 168 ? -20.141 -4.754 18.653 1.00 60.69 168 ALA A CA 1
ATOM 1320 C C . ALA A 1 168 ? -19.562 -3.458 19.206 1.00 60.69 168 ALA A C 1
ATOM 1322 O O . ALA A 1 168 ? -20.170 -2.393 19.073 1.00 60.69 168 ALA A O 1
ATOM 1323 N N . ASN A 1 169 ? -18.340 -3.506 19.735 1.00 77.81 169 ASN A N 1
ATOM 1324 C CA . ASN A 1 169 ? -17.609 -2.273 19.976 1.00 77.81 169 ASN A CA 1
ATOM 1325 C C . ASN A 1 169 ? -17.343 -1.609 18.605 1.00 77.81 169 ASN A C 1
ATOM 1327 O O . ASN A 1 169 ? -16.563 -2.151 17.815 1.00 77.81 169 ASN A O 1
ATOM 1331 N N . PRO A 1 170 ? -17.952 -0.448 18.292 1.00 82.94 170 PRO A N 1
ATOM 1332 C CA . PRO A 1 170 ? -17.833 0.164 16.969 1.00 82.94 170 PRO A CA 1
ATOM 1333 C C . PRO A 1 170 ? -16.384 0.548 16.637 1.00 82.94 170 PRO A C 1
ATOM 1335 O O . PRO A 1 170 ? -16.005 0.611 15.470 1.00 82.94 170 PRO A O 1
ATOM 1338 N N . GLU A 1 171 ? -15.550 0.776 17.653 1.00 85.06 171 GLU A N 1
ATOM 1339 C CA . GLU A 1 171 ? -14.120 1.030 17.481 1.00 85.06 171 GLU A CA 1
ATOM 1340 C C . GLU A 1 171 ? -13.364 -0.224 17.028 1.00 85.06 171 GLU A C 1
ATOM 1342 O O . GLU A 1 171 ? -12.492 -0.139 16.163 1.00 85.06 171 GLU A O 1
ATOM 1347 N N . LEU A 1 172 ? -13.748 -1.397 17.541 1.00 88.62 172 LEU A N 1
ATOM 1348 C CA . LEU A 1 172 ? -13.182 -2.675 17.119 1.00 88.62 172 LEU A CA 1
ATOM 1349 C C . LEU A 1 172 ? -13.512 -2.954 15.650 1.00 88.62 172 LEU A C 1
ATOM 1351 O O . LEU A 1 172 ? -12.614 -3.290 14.881 1.00 88.62 172 LEU A O 1
ATOM 1355 N N . VAL A 1 173 ? -14.772 -2.751 15.248 1.00 90.06 173 VAL A N 1
ATOM 1356 C CA . VAL A 1 173 ? -15.190 -2.879 13.842 1.00 90.06 173 VAL A CA 1
ATOM 1357 C C . VAL A 1 173 ? -14.359 -1.945 12.966 1.00 90.06 173 VAL A C 1
ATOM 1359 O O . VAL A 1 173 ? -13.788 -2.384 11.970 1.00 90.06 173 VAL A O 1
ATOM 1362 N N . ASN A 1 174 ? -14.204 -0.678 13.366 1.00 92.56 174 ASN A N 1
ATOM 1363 C CA . ASN A 1 174 ? -13.413 0.285 12.604 1.00 92.56 174 ASN A CA 1
ATOM 1364 C C . ASN A 1 174 ? -11.954 -0.160 12.413 1.00 92.56 174 ASN A C 1
ATOM 1366 O O . ASN A 1 174 ? -11.408 -0.034 11.316 1.00 92.56 174 ASN A O 1
ATOM 1370 N N . ILE A 1 175 ? -11.328 -0.696 13.462 1.00 94.00 175 ILE A N 1
ATOM 1371 C CA . ILE A 1 175 ? -9.946 -1.187 13.415 1.00 94.00 175 ILE A CA 1
ATOM 1372 C C . ILE A 1 175 ? -9.815 -2.396 12.497 1.00 94.00 175 ILE A C 1
ATOM 1374 O O . ILE A 1 175 ? -8.856 -2.480 11.731 1.00 94.00 175 ILE A O 1
ATOM 1378 N N . MET A 1 176 ? -10.769 -3.321 12.540 1.00 93.06 176 MET A N 1
ATOM 1379 C CA . MET A 1 176 ? -10.743 -4.496 11.672 1.00 93.06 176 MET A CA 1
ATOM 1380 C C . MET A 1 176 ? -10.904 -4.107 10.199 1.00 93.06 176 MET A C 1
ATOM 1382 O O . MET A 1 176 ? -10.108 -4.551 9.374 1.00 93.06 176 MET A O 1
ATOM 1386 N N . VAL A 1 177 ? -11.829 -3.191 9.877 1.00 94.12 177 VAL A N 1
ATOM 1387 C CA . VAL A 1 177 ? -11.964 -2.622 8.519 1.00 94.12 177 VAL A CA 1
ATOM 1388 C C . VAL A 1 177 ? -10.681 -1.906 8.095 1.00 94.12 177 VAL A C 1
ATOM 1390 O O . VAL A 1 177 ? -10.244 -2.043 6.950 1.00 94.12 177 VAL A O 1
ATOM 1393 N N . TYR A 1 178 ? -10.058 -1.147 9.002 1.00 95.44 178 TYR A N 1
ATOM 1394 C CA . TYR A 1 178 ? -8.778 -0.491 8.741 1.00 95.44 178 TYR A CA 1
ATOM 1395 C C . TYR A 1 178 ? -7.707 -1.519 8.369 1.00 95.44 178 TYR A C 1
ATOM 1397 O O . TYR A 1 178 ? -7.050 -1.354 7.346 1.00 95.44 178 TYR A O 1
ATOM 1405 N N . LEU A 1 179 ? -7.543 -2.583 9.164 1.00 95.50 179 LEU A N 1
ATOM 1406 C CA . LEU A 1 179 ? -6.531 -3.618 8.938 1.00 95.50 179 LEU A CA 1
ATOM 1407 C C . LEU A 1 179 ? -6.792 -4.400 7.648 1.00 95.50 179 LEU A C 1
ATOM 1409 O O . LEU A 1 179 ? -5.850 -4.650 6.902 1.00 95.50 179 LEU A O 1
ATOM 1413 N N . GLU A 1 180 ? -8.049 -4.732 7.356 1.00 94.06 180 GLU A N 1
ATOM 1414 C CA . GLU A 1 180 ? -8.464 -5.372 6.103 1.00 94.06 180 GLU A CA 1
ATOM 1415 C C . GLU A 1 180 ? -8.128 -4.496 4.892 1.00 94.06 180 GLU A C 1
ATOM 1417 O O . GLU A 1 180 ? -7.448 -4.940 3.966 1.00 94.06 180 GLU A O 1
ATOM 1422 N N . THR A 1 181 ? -8.512 -3.219 4.933 1.00 94.31 181 THR A N 1
ATOM 1423 C CA . THR A 1 181 ? -8.206 -2.260 3.863 1.00 94.31 181 THR A CA 1
ATOM 1424 C C . THR A 1 181 ? -6.691 -2.080 3.713 1.00 94.31 181 THR A C 1
ATOM 1426 O O . THR A 1 181 ? -6.172 -2.020 2.597 1.00 94.31 181 THR A O 1
ATOM 1429 N N . PHE A 1 182 ? -5.962 -2.037 4.831 1.00 95.19 182 PHE A N 1
ATOM 1430 C CA . PHE A 1 182 ? -4.510 -1.878 4.872 1.00 95.19 182 PHE A CA 1
ATOM 1431 C C . PHE A 1 182 ? -3.792 -3.039 4.175 1.00 95.19 182 PHE A C 1
ATOM 1433 O O . PHE A 1 182 ? -2.918 -2.800 3.340 1.00 95.19 182 PHE A O 1
ATOM 1440 N N . ILE A 1 183 ? -4.170 -4.290 4.466 1.00 94.50 183 ILE A N 1
ATOM 1441 C CA . ILE A 1 183 ? -3.560 -5.457 3.812 1.00 94.50 183 ILE A CA 1
ATOM 1442 C C . ILE A 1 183 ? -4.005 -5.607 2.359 1.00 94.50 183 ILE A C 1
ATOM 1444 O O . ILE A 1 183 ? -3.180 -5.952 1.516 1.00 94.50 183 ILE A O 1
ATOM 1448 N N . GLN A 1 184 ? -5.273 -5.309 2.055 1.00 93.06 184 GLN A N 1
ATOM 1449 C CA . GLN A 1 184 ? -5.830 -5.454 0.713 1.00 93.06 184 GLN A CA 1
ATOM 1450 C C . GLN A 1 184 ? -5.148 -4.496 -0.264 1.00 93.06 184 GLN A C 1
ATOM 1452 O O . GLN A 1 184 ? -4.653 -4.918 -1.306 1.00 93.06 184 GLN A O 1
ATOM 1457 N N . TYR A 1 185 ? -5.083 -3.207 0.075 1.00 91.75 185 TYR A N 1
ATOM 1458 C CA . TYR A 1 185 ? -4.445 -2.216 -0.791 1.00 91.75 185 TYR A CA 1
ATOM 1459 C C . TYR A 1 185 ? -2.922 -2.297 -0.768 1.00 91.75 185 TYR A C 1
ATOM 1461 O O . TYR A 1 185 ? -2.283 -1.924 -1.752 1.00 91.75 185 TYR A O 1
ATOM 1469 N N . GLY A 1 186 ? -2.348 -2.756 0.344 1.00 90.75 186 GLY A N 1
ATOM 1470 C CA . GLY A 1 186 ? -0.915 -2.974 0.476 1.00 90.75 186 GLY A CA 1
ATOM 1471 C C . GLY A 1 186 ? -0.402 -4.245 -0.201 1.00 90.75 186 GLY A C 1
ATOM 1472 O O . GLY A 1 186 ? 0.809 -4.457 -0.191 1.00 90.75 186 GLY A O 1
ATOM 1473 N N . GLU A 1 187 ? -1.295 -5.083 -0.749 1.00 92.44 187 GLU A N 1
ATOM 1474 C CA . GLU A 1 187 ? -0.978 -6.405 -1.320 1.00 92.44 187 GLU A CA 1
ATOM 1475 C C . GLU A 1 187 ? -0.169 -7.273 -0.338 1.00 92.44 187 GLU A C 1
ATOM 1477 O O . GLU A 1 187 ? 0.731 -8.033 -0.700 1.00 92.44 187 GLU A O 1
ATOM 1482 N N . LEU A 1 188 ? -0.476 -7.122 0.951 1.00 92.50 188 LEU A N 1
ATOM 1483 C CA . LEU A 1 188 ? 0.229 -7.785 2.033 1.00 92.50 188 LEU A CA 1
ATOM 1484 C C . LEU A 1 188 ? -0.363 -9.180 2.273 1.00 92.50 188 LEU A C 1
ATOM 1486 O O . LEU A 1 188 ? -1.586 -9.340 2.263 1.00 92.50 188 LEU A O 1
ATOM 1490 N N . PRO A 1 189 ? 0.464 -10.199 2.573 1.00 93.12 189 PRO A N 1
ATOM 1491 C CA . PRO A 1 189 ? -0.046 -11.497 2.985 1.00 93.12 189 PRO A CA 1
ATOM 1492 C C . PRO A 1 189 ? -0.958 -11.369 4.207 1.00 93.12 189 PRO A C 1
ATOM 1494 O O . PRO A 1 189 ? -0.536 -10.851 5.241 1.00 93.12 189 PRO A O 1
ATOM 1497 N N . ARG A 1 190 ? -2.173 -11.929 4.127 1.00 91.25 190 ARG A N 1
ATOM 1498 C CA . ARG A 1 190 ? -3.150 -11.958 5.235 1.00 91.25 190 ARG A CA 1
ATOM 1499 C C . ARG A 1 190 ? -2.550 -12.486 6.546 1.00 91.25 190 ARG A C 1
ATOM 1501 O O . ARG A 1 190 ? -2.863 -11.970 7.616 1.00 91.25 190 ARG A O 1
ATOM 1508 N N . LYS A 1 191 ? -1.599 -13.424 6.447 1.00 92.50 191 LYS A N 1
ATOM 1509 C CA . LYS A 1 191 ? -0.821 -13.956 7.580 1.00 92.50 191 LYS A CA 1
ATOM 1510 C C . LYS A 1 191 ? -0.169 -12.875 8.445 1.00 92.50 191 LYS A C 1
ATOM 1512 O O . LYS A 1 191 ? -0.025 -13.079 9.641 1.00 92.50 191 LYS A O 1
ATOM 1517 N N . MET A 1 192 ? 0.197 -11.720 7.885 1.00 92.00 192 MET A N 1
ATOM 1518 C CA . MET A 1 192 ? 0.783 -10.633 8.678 1.00 92.00 192 MET A CA 1
ATOM 1519 C C . MET A 1 192 ? -0.181 -10.045 9.711 1.00 92.00 192 MET A C 1
ATOM 1521 O O . MET A 1 192 ? 0.275 -9.543 10.729 1.00 92.00 192 MET A O 1
ATOM 1525 N N . VAL A 1 193 ? -1.493 -10.140 9.490 1.00 92.44 193 VAL A N 1
ATOM 1526 C CA . VAL A 1 193 ? -2.500 -9.786 10.499 1.00 92.44 193 VAL A CA 1
ATOM 1527 C C . VAL A 1 193 ? -2.893 -11.016 11.309 1.00 92.44 193 VAL A C 1
ATOM 1529 O O . VAL A 1 193 ? -2.965 -10.943 12.535 1.00 92.44 193 VAL A O 1
ATOM 1532 N N . THR A 1 194 ? -3.090 -12.166 10.657 1.00 90.75 194 THR A N 1
ATOM 1533 C CA . THR A 1 194 ? -3.671 -13.340 11.327 1.00 90.75 194 THR A CA 1
ATOM 1534 C C . THR A 1 194 ? -2.707 -14.066 12.269 1.00 90.75 194 THR A C 1
ATOM 1536 O O . THR A 1 194 ? -3.129 -14.743 13.201 1.00 90.75 194 THR A O 1
ATOM 1539 N N . ASN A 1 195 ? -1.398 -13.818 12.138 1.00 92.62 195 ASN A N 1
ATOM 1540 C CA . ASN A 1 195 ? -0.407 -14.184 13.156 1.00 92.62 195 ASN A CA 1
ATOM 1541 C C . ASN A 1 195 ? -0.648 -13.471 14.501 1.00 92.62 195 ASN A C 1
ATOM 1543 O O . ASN A 1 195 ? -0.180 -13.930 15.545 1.00 92.62 195 ASN A O 1
ATOM 1547 N N . HIS A 1 196 ? -1.352 -12.337 14.489 1.00 92.31 196 HIS A N 1
ATOM 1548 C CA . HIS A 1 196 ? -1.624 -11.531 15.675 1.00 92.31 196 HIS A CA 1
ATOM 1549 C C . HIS A 1 196 ? -3.099 -11.528 16.076 1.00 92.31 196 HIS A C 1
ATOM 1551 O O . HIS A 1 196 ? -3.368 -11.376 17.265 1.00 92.31 196 HIS A O 1
ATOM 1557 N N . ILE A 1 197 ? -4.032 -11.729 15.144 1.00 90.19 197 ILE A N 1
ATOM 1558 C CA . ILE A 1 197 ? -5.485 -11.747 15.375 1.00 90.19 197 ILE A CA 1
ATOM 1559 C C . ILE A 1 197 ? -6.055 -13.073 14.845 1.00 90.19 197 ILE A C 1
ATOM 1561 O O . ILE A 1 197 ? -5.807 -13.389 13.687 1.00 90.19 197 ILE A O 1
ATOM 1565 N N . PRO A 1 198 ? -6.826 -13.853 15.627 1.00 87.00 198 PRO A N 1
ATOM 1566 C CA . PRO A 1 198 ? -7.400 -15.109 15.139 1.00 87.00 198 PRO A CA 1
ATOM 1567 C C . PRO A 1 198 ? -8.240 -14.928 13.865 1.00 87.00 198 PRO A C 1
ATOM 1569 O O . PRO A 1 198 ? -9.059 -14.011 13.797 1.00 87.00 198 PRO A O 1
ATOM 1572 N N . ASP A 1 199 ? -8.087 -15.836 12.892 1.00 86.00 199 ASP A N 1
ATOM 1573 C CA . ASP A 1 199 ? -8.805 -15.790 11.605 1.00 86.00 199 ASP A CA 1
ATOM 1574 C C . ASP A 1 199 ? -10.322 -15.664 11.777 1.00 86.00 199 ASP A C 1
ATOM 1576 O O . ASP A 1 199 ? -10.944 -14.810 11.158 1.00 86.00 199 ASP A O 1
ATOM 1580 N N . TYR A 1 200 ? -10.898 -16.442 12.697 1.00 84.38 200 TYR A N 1
ATOM 1581 C CA . TYR A 1 200 ? -12.328 -16.402 13.004 1.00 84.38 200 TYR A CA 1
ATOM 1582 C C . TYR A 1 200 ? -12.815 -14.994 13.378 1.00 84.38 200 TYR A C 1
ATOM 1584 O O . TYR A 1 200 ? -13.831 -14.519 12.874 1.00 84.38 200 TYR A O 1
ATOM 1592 N N . THR A 1 201 ? -12.064 -14.299 14.237 1.00 82.88 201 THR A N 1
ATOM 1593 C CA . THR A 1 201 ? -12.385 -12.930 14.655 1.00 82.88 201 THR A CA 1
ATOM 1594 C C . THR A 1 201 ? -12.265 -11.957 13.485 1.00 82.88 201 THR A C 1
ATOM 1596 O O . THR A 1 201 ? -13.076 -11.043 13.358 1.00 82.88 201 THR A O 1
ATOM 1599 N N . PHE A 1 202 ? -11.268 -12.160 12.624 1.00 84.50 202 PHE A N 1
ATOM 1600 C CA . PHE A 1 202 ? -11.020 -11.316 11.460 1.00 84.50 202 PHE A CA 1
ATOM 1601 C C . PHE A 1 202 ? -11.994 -11.568 10.296 1.00 84.50 202 PHE A C 1
ATOM 1603 O O . PHE A 1 202 ? -12.154 -10.698 9.450 1.00 84.50 202 PHE A O 1
ATOM 1610 N N . ASP A 1 203 ? -12.683 -12.708 10.255 1.00 84.12 203 ASP A N 1
ATOM 1611 C CA . ASP A 1 203 ? -13.725 -12.977 9.255 1.00 84.12 203 ASP A CA 1
ATOM 1612 C C . ASP A 1 203 ? -15.117 -12.522 9.725 1.00 84.12 203 ASP A C 1
ATOM 1614 O O . ASP A 1 203 ? -15.936 -12.086 8.918 1.00 84.12 203 ASP A O 1
ATOM 1618 N N . GLN A 1 204 ? -15.397 -12.586 11.032 1.00 81.12 204 GLN A N 1
ATOM 1619 C CA . GLN A 1 204 ? -16.729 -12.299 11.580 1.00 81.12 204 GLN A CA 1
ATOM 1620 C C . GLN A 1 204 ? -16.903 -10.894 12.169 1.00 81.12 204 GLN A C 1
ATOM 1622 O O . GLN A 1 204 ? -17.983 -10.570 12.658 1.00 81.12 204 GLN A O 1
ATOM 1627 N N . PHE A 1 205 ? -15.897 -10.018 12.111 1.00 78.94 205 PHE A N 1
ATOM 1628 C CA . PHE A 1 205 ? -15.989 -8.703 12.763 1.00 78.94 205 PHE A CA 1
ATOM 1629 C C . PHE A 1 205 ? -17.105 -7.794 12.229 1.00 78.94 205 PHE A C 1
ATOM 1631 O O . PHE A 1 205 ? -17.469 -6.842 12.906 1.00 78.94 205 PHE A O 1
ATOM 1638 N N . ARG A 1 206 ? -17.625 -8.046 11.019 1.00 72.38 206 ARG A N 1
ATOM 1639 C CA . ARG A 1 206 ? -18.744 -7.283 10.435 1.00 72.38 206 ARG A CA 1
ATOM 1640 C C . ARG A 1 206 ? -20.118 -7.753 10.928 1.00 72.38 206 ARG A C 1
ATOM 1642 O O . ARG A 1 206 ? -21.101 -7.059 10.690 1.00 72.38 206 ARG A O 1
ATOM 1649 N N . SER A 1 207 ? -20.182 -8.939 11.536 1.00 62.94 207 SER A N 1
ATOM 1650 C CA . SER A 1 207 ? -21.385 -9.526 12.142 1.00 62.94 207 SER A CA 1
ATOM 1651 C C . SER A 1 207 ? -21.376 -9.504 13.672 1.00 62.94 207 SER A C 1
ATOM 1653 O O . SER A 1 207 ? -22.402 -9.817 14.272 1.00 62.94 207 SER A O 1
ATOM 1655 N N . LEU A 1 208 ? -20.222 -9.199 14.278 1.00 52.47 208 LEU A N 1
ATOM 1656 C CA . LEU A 1 208 ? -20.106 -8.843 15.693 1.00 52.47 208 LEU A CA 1
ATOM 1657 C C . LEU A 1 208 ? -20.761 -7.486 15.925 1.00 52.47 208 LEU A C 1
ATOM 1659 O O . LEU A 1 208 ? -21.330 -7.318 17.025 1.00 52.47 208 LEU A O 1
#

Organism: Ornithodoros erraticus (NCBI:txid265619)